Protein AF-A0A534Y5L4-F1 (afdb_monomer_lite)

Secondary structure (DSSP, 8-state):
----SS--EEEEESSHHHHHHTEEEETTEEEEEEE-TT----TT-EEEEEEEESSSPPPEEEEEEEEEEETTTEEEEEES--GGGSPPPS-----SS--EEEEEEEEEEETTEEEEEEEEEEETTEEEEES---PPTT-EEEEEEE-SS-TT-EEEEEEEEEEEE-SSEEEEEE---HHHHHHHHHHHHHHHHHHHT-EEEE--TTTTTTT----PPPPHHHHHHTT-

pLDDT: mean 85.66, std 12.26, range [39.91, 96.38]

Foldseek 3Di:
DQQDPDQAAEEEDADLVRVVLQWDDQPPWTKHWDFDQPDDDDAQDKHWYWYHHPDPDDIFIWIWGWHDADHRTTTMTITPDPVSSDDDDPPPPPDPWDKFATFAWKWKADPNDTDIFGFGIATLFWTKTWQDFDDDFQGKIWMWGADPVDNVDIDTLGIWTFNDGDPTMTITTDDDDPVNSVSRVVVNVSRVVSNVPHHYYYDDPCAPPPPYHPDDDDDVVSVVVSVD

Radius of gyration: 18.5 Å; chains: 1; bounding box: 44×32×58 Å

Structure (mmCIF, N/CA/C/O backbone):
data_AF-A0A534Y5L4-F1
#
_entry.id   AF-A0A534Y5L4-F1
#
loop_
_atom_site.group_PDB
_atom_site.id
_atom_site.type_symbol
_atom_site.label_atom_id
_atom_site.label_alt_id
_atom_site.label_comp_id
_atom_site.label_asym_id
_atom_site.label_entity_id
_atom_site.label_seq_id
_atom_site.pdbx_PDB_ins_code
_atom_site.Cartn_x
_atom_site.Cartn_y
_atom_site.Cartn_z
_atom_site.occupancy
_atom_site.B_iso_or_equiv
_atom_site.auth_seq_id
_atom_site.auth_comp_id
_atom_site.auth_asym_id
_atom_site.auth_atom_id
_atom_site.pdbx_PDB_model_num
ATOM 1 N N . MET A 1 1 ? 1.950 14.546 10.205 1.00 55.78 1 MET A N 1
ATOM 2 C CA . MET A 1 1 ? 2.214 13.127 9.903 1.00 55.78 1 MET A CA 1
ATOM 3 C C . MET A 1 1 ? 2.360 13.010 8.398 1.00 55.78 1 MET A C 1
ATOM 5 O O . MET A 1 1 ? 1.382 13.252 7.701 1.00 55.78 1 MET A O 1
ATOM 9 N N . ASP A 1 2 ? 3.569 12.758 7.902 1.00 62.44 2 ASP A N 1
ATOM 10 C CA . ASP A 1 2 ? 3.772 12.414 6.493 1.00 62.44 2 ASP A CA 1
ATOM 11 C C . ASP A 1 2 ? 3.631 10.887 6.360 1.00 62.44 2 ASP A C 1
ATOM 13 O O . ASP A 1 2 ? 4.432 10.166 6.961 1.00 62.44 2 ASP A O 1
ATOM 17 N N . PRO A 1 3 ? 2.606 10.358 5.665 1.00 59.88 3 PRO A N 1
ATOM 18 C CA . PRO A 1 3 ? 2.437 8.916 5.527 1.00 59.88 3 PRO A CA 1
ATOM 19 C C . PRO A 1 3 ? 3.437 8.281 4.557 1.00 59.88 3 PRO A C 1
ATOM 21 O O . PRO A 1 3 ? 3.457 7.055 4.430 1.00 59.88 3 PRO A O 1
ATOM 24 N N . PHE A 1 4 ? 4.225 9.095 3.850 1.00 65.19 4 PHE A N 1
ATOM 25 C CA . PHE A 1 4 ? 4.870 8.699 2.613 1.00 65.19 4 PHE A CA 1
ATOM 26 C C . PHE A 1 4 ? 6.292 9.257 2.518 1.00 65.19 4 PHE A C 1
ATOM 28 O O . PHE A 1 4 ? 6.503 10.424 2.226 1.00 65.19 4 PHE A O 1
ATOM 35 N N . LYS A 1 5 ? 7.306 8.395 2.669 1.00 67.75 5 LYS A N 1
ATOM 36 C CA . LYS A 1 5 ? 8.700 8.786 2.367 1.00 67.75 5 LYS A CA 1
ATOM 37 C C . LYS A 1 5 ? 8.943 9.026 0.870 1.00 67.75 5 LYS A C 1
ATOM 39 O O . LYS A 1 5 ? 9.857 9.761 0.518 1.00 67.75 5 LYS A O 1
ATOM 44 N N . ASN A 1 6 ? 8.142 8.402 0.008 1.00 73.12 6 ASN A N 1
ATOM 45 C CA . ASN A 1 6 ? 8.100 8.642 -1.434 1.00 73.12 6 ASN A CA 1
ATOM 46 C C . ASN A 1 6 ? 6.650 8.852 -1.856 1.00 73.12 6 ASN A C 1
ATOM 48 O O . ASN A 1 6 ? 5.756 8.258 -1.254 1.00 73.12 6 ASN A O 1
ATOM 52 N N . ALA A 1 7 ? 6.425 9.600 -2.938 1.00 84.44 7 ALA A N 1
ATOM 53 C CA . ALA A 1 7 ? 5.103 9.674 -3.549 1.00 84.44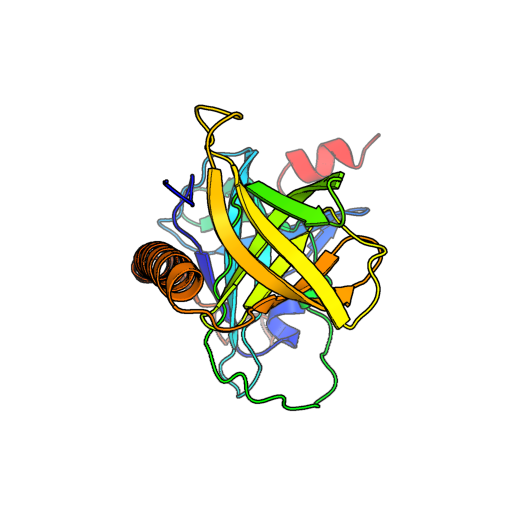 7 ALA A CA 1
ATOM 54 C C . ALA A 1 7 ? 4.572 8.256 -3.865 1.00 84.44 7 ALA A C 1
ATOM 56 O O . ALA A 1 7 ? 5.329 7.430 -4.390 1.00 84.44 7 ALA A O 1
ATOM 57 N N . PRO A 1 8 ? 3.291 7.959 -3.574 1.00 94.06 8 PRO A N 1
ATOM 58 C CA . PRO A 1 8 ? 2.694 6.686 -3.947 1.00 94.06 8 PRO A CA 1
ATOM 59 C C . PRO A 1 8 ? 2.755 6.465 -5.456 1.00 94.06 8 PRO A C 1
ATOM 61 O O . PRO A 1 8 ? 2.737 7.416 -6.241 1.00 94.06 8 PRO A O 1
ATOM 64 N N . LEU A 1 9 ? 2.781 5.202 -5.870 1.00 96.31 9 LEU A N 1
ATOM 65 C CA . LEU A 1 9 ? 2.865 4.843 -7.279 1.00 96.31 9 LEU A CA 1
ATOM 66 C C . LEU A 1 9 ? 1.546 4.239 -7.756 1.00 96.31 9 LEU A C 1
ATOM 68 O O . LEU A 1 9 ? 0.991 3.333 -7.133 1.00 96.31 9 LEU A O 1
ATOM 72 N N . ARG A 1 10 ? 1.052 4.694 -8.904 1.00 96.12 10 ARG A N 1
ATOM 73 C CA . ARG A 1 10 ? -0.086 4.079 -9.589 1.00 96.12 10 ARG A CA 1
ATOM 74 C C . ARG A 1 10 ?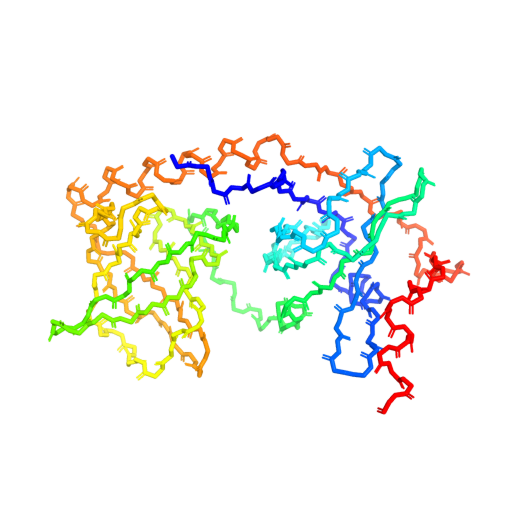 0.405 3.432 -10.869 1.00 96.12 10 ARG A C 1
ATOM 76 O O . ARG A 1 10 ? 1.119 4.060 -11.645 1.00 96.12 10 ARG A O 1
ATOM 83 N N . TYR A 1 11 ? 0.023 2.183 -11.104 1.00 95.19 11 TYR A N 1
ATOM 84 C CA . TYR A 1 11 ? 0.355 1.503 -12.351 1.00 95.19 11 TYR A CA 1
ATOM 85 C C . TYR A 1 11 ? -0.894 0.905 -12.983 1.00 95.19 11 TYR A C 1
ATOM 87 O O . TYR A 1 11 ? -1.689 0.239 -12.318 1.00 95.19 11 TYR A O 1
ATOM 95 N N . ARG A 1 12 ? -1.100 1.178 -14.268 1.00 94.38 12 ARG A N 1
ATOM 96 C CA . ARG A 1 12 ? -2.264 0.692 -15.007 1.00 94.38 12 ARG A CA 1
ATOM 97 C C . ARG A 1 12 ? -1.879 -0.453 -15.929 1.00 94.38 12 ARG A C 1
ATOM 99 O O . ARG A 1 12 ? -1.080 -0.247 -16.837 1.00 94.38 12 ARG A O 1
ATOM 106 N N . PHE A 1 13 ? -2.505 -1.602 -15.724 1.00 92.38 13 PHE A N 1
ATOM 107 C CA . PHE A 1 13 ? -2.485 -2.748 -16.626 1.00 92.38 13 PHE A CA 1
ATOM 108 C C . PHE A 1 13 ? -3.803 -2.840 -17.400 1.00 92.38 13 PHE A C 1
ATOM 110 O O . PHE A 1 13 ? -4.779 -2.145 -17.094 1.00 92.38 13 PHE A O 1
ATOM 117 N N . ASP A 1 14 ? -3.835 -3.700 -18.408 1.00 90.00 14 ASP A N 1
ATOM 118 C CA . ASP A 1 14 ? -5.062 -4.059 -19.111 1.00 90.00 14 ASP A CA 1
ATOM 119 C C . ASP A 1 14 ? -5.941 -4.952 -18.230 1.00 90.00 14 ASP A C 1
ATOM 121 O O . ASP A 1 14 ? -7.094 -4.600 -17.962 1.00 90.00 14 ASP A O 1
ATOM 125 N N . ASP A 1 15 ? -5.355 -6.019 -17.686 1.00 88.31 15 ASP A N 1
ATOM 126 C CA . ASP A 1 15 ? -6.000 -6.988 -16.800 1.00 88.31 15 ASP A CA 1
ATOM 127 C C . ASP A 1 15 ? -5.013 -7.587 -15.775 1.00 88.31 15 ASP A C 1
ATOM 129 O O . ASP A 1 15 ? -3.800 -7.333 -15.795 1.00 88.31 15 ASP A O 1
ATOM 133 N N . LEU A 1 16 ? -5.546 -8.378 -14.841 1.00 88.75 16 LEU A N 1
ATOM 134 C CA . LEU A 1 16 ? -4.767 -9.059 -13.811 1.00 88.75 16 LEU A CA 1
ATOM 135 C C . LEU A 1 16 ? -3.740 -10.052 -14.379 1.00 88.75 16 LEU A C 1
ATOM 137 O O . LEU A 1 16 ? -2.689 -10.253 -13.766 1.00 88.75 16 LEU A O 1
ATOM 141 N N . SER A 1 17 ? -4.016 -10.676 -15.523 1.00 87.00 17 SER A N 1
ATOM 142 C CA . SER A 1 17 ? -3.102 -11.637 -16.149 1.00 87.00 17 SER A CA 1
ATOM 143 C C . SER A 1 17 ? -1.840 -10.938 -16.651 1.00 87.00 17 SER A C 1
ATOM 145 O O . SER A 1 17 ? -0.735 -11.404 -16.369 1.00 87.00 17 SER A O 1
ATOM 147 N N . GLN A 1 18 ? -1.987 -9.775 -17.293 1.00 87.88 18 GLN A N 1
ATOM 148 C CA . GLN A 1 18 ? -0.868 -8.930 -17.711 1.00 87.88 18 GLN A CA 1
ATOM 149 C C . GLN A 1 18 ? -0.042 -8.470 -16.503 1.00 87.88 18 GLN A C 1
ATOM 151 O O . GLN A 1 18 ? 1.184 -8.553 -16.518 1.00 87.88 18 GLN A O 1
ATOM 156 N N . ALA A 1 19 ? -0.697 -8.057 -15.415 1.00 90.56 19 ALA A N 1
ATOM 157 C CA . ALA A 1 19 ? 0.001 -7.682 -14.187 1.00 90.56 19 ALA A CA 1
ATOM 158 C C . ALA A 1 19 ? 0.829 -8.835 -13.596 1.00 90.56 19 ALA A C 1
ATOM 160 O O . ALA A 1 19 ? 1.978 -8.638 -13.201 1.00 90.56 19 ALA A O 1
ATOM 161 N N . ARG A 1 20 ? 0.272 -10.053 -13.567 1.00 89.69 20 ARG A N 1
ATOM 162 C CA . ARG A 1 20 ? 0.966 -11.252 -13.068 1.00 89.69 20 ARG A CA 1
ATOM 163 C C . ARG A 1 20 ? 2.163 -11.635 -13.933 1.00 89.69 20 ARG A C 1
ATOM 165 O O . ARG A 1 20 ? 3.182 -12.027 -13.379 1.00 89.69 20 ARG A O 1
ATOM 172 N N . ALA A 1 21 ? 2.062 -11.489 -15.253 1.00 87.75 21 ALA A N 1
ATOM 173 C CA . ALA A 1 21 ? 3.165 -11.766 -16.175 1.00 87.75 21 ALA A CA 1
ATOM 174 C C . ALA A 1 21 ? 4.379 -10.840 -15.961 1.00 87.75 21 ALA A C 1
ATOM 176 O O . ALA A 1 21 ? 5.491 -11.184 -16.350 1.00 87.75 21 ALA A O 1
ATOM 177 N N . HIS A 1 22 ? 4.177 -9.686 -15.318 1.00 88.88 22 HIS A N 1
ATOM 178 C CA . HIS A 1 22 ? 5.227 -8.714 -15.009 1.00 88.88 22 HIS A CA 1
ATOM 179 C C . HIS A 1 22 ? 5.816 -8.825 -13.604 1.00 88.88 22 HIS A C 1
ATOM 181 O O . HIS A 1 22 ? 6.682 -8.022 -13.243 1.00 88.88 22 HIS A O 1
ATOM 187 N N . VAL A 1 23 ? 5.379 -9.811 -12.821 1.00 91.12 23 VAL A N 1
ATOM 188 C CA . VAL A 1 23 ? 6.020 -10.144 -11.553 1.00 91.12 23 VAL A CA 1
ATOM 189 C C . VAL A 1 23 ? 6.986 -11.294 -11.774 1.00 91.12 23 VAL A C 1
ATOM 191 O O . VAL A 1 23 ? 6.579 -12.403 -12.109 1.00 91.12 23 VAL A O 1
ATOM 194 N N . VAL A 1 24 ? 8.270 -11.024 -11.563 1.00 89.25 24 VAL A N 1
ATOM 195 C CA . VAL A 1 24 ? 9.325 -12.030 -11.659 1.00 89.25 24 VAL A CA 1
ATOM 196 C C . VAL A 1 24 ? 9.567 -12.615 -10.277 1.00 89.25 24 VAL A C 1
ATOM 198 O O . VAL A 1 24 ? 9.877 -11.888 -9.334 1.00 89.25 24 VAL A O 1
ATOM 201 N N . SER A 1 25 ? 9.435 -13.932 -10.156 1.00 88.00 25 SER A N 1
ATOM 202 C CA . SER A 1 25 ? 9.828 -14.651 -8.947 1.00 88.00 25 SER A CA 1
ATOM 203 C C . SER A 1 25 ? 11.308 -15.003 -9.013 1.00 88.00 25 SER A C 1
ATOM 205 O O . SER A 1 25 ? 11.742 -15.688 -9.937 1.00 88.00 25 SER A O 1
ATOM 207 N N . VAL A 1 26 ? 12.073 -14.539 -8.029 1.00 86.25 26 VAL A N 1
ATOM 208 C CA . VAL A 1 26 ? 13.476 -14.913 -7.827 1.00 86.25 26 VAL A CA 1
ATOM 209 C C . VAL A 1 26 ? 13.558 -15.478 -6.417 1.00 86.25 26 VAL A C 1
ATOM 211 O O . VAL A 1 26 ? 13.385 -14.734 -5.456 1.00 86.25 26 VAL A O 1
ATOM 214 N N . GLU A 1 27 ? 13.752 -16.793 -6.313 1.00 84.62 27 GLU A N 1
ATOM 215 C CA . GLU A 1 27 ? 13.681 -17.537 -5.047 1.00 84.62 27 GLU A CA 1
ATOM 216 C C . GLU A 1 27 ? 12.316 -17.378 -4.352 1.00 84.62 27 GLU A C 1
ATOM 218 O O . GLU A 1 27 ? 11.295 -17.793 -4.902 1.00 84.62 27 GLU A O 1
ATOM 223 N N . ASP A 1 28 ? 12.284 -16.780 -3.161 1.00 85.62 28 ASP A N 1
ATOM 224 C CA . ASP A 1 28 ? 11.089 -16.463 -2.378 1.00 85.62 28 ASP A CA 1
ATOM 225 C C . ASP A 1 28 ? 10.611 -15.011 -2.563 1.00 85.62 28 ASP A C 1
ATOM 227 O O . ASP A 1 28 ? 9.622 -14.593 -1.955 1.00 85.62 28 ASP A O 1
ATOM 231 N N . ARG A 1 29 ? 11.267 -14.245 -3.443 1.00 88.88 29 ARG A N 1
ATOM 232 C CA . ARG A 1 29 ? 11.001 -12.821 -3.668 1.00 88.88 29 ARG A CA 1
ATOM 233 C C . ARG A 1 29 ? 10.159 -12.609 -4.915 1.00 88.88 29 ARG A C 1
ATOM 235 O O . ARG A 1 29 ? 10.349 -13.255 -5.946 1.00 88.88 29 ARG A O 1
ATOM 242 N N . ALA A 1 30 ? 9.254 -11.640 -4.841 1.00 92.50 30 ALA A N 1
ATOM 243 C CA . ALA A 1 30 ? 8.453 -11.186 -5.970 1.00 92.50 30 ALA A CA 1
ATOM 244 C C . ALA A 1 30 ? 8.935 -9.801 -6.409 1.00 92.50 30 ALA A C 1
ATOM 246 O O . ALA A 1 30 ? 8.867 -8.842 -5.644 1.00 92.50 30 ALA A O 1
ATOM 247 N N . LEU A 1 31 ? 9.427 -9.688 -7.639 1.00 93.62 31 LEU A N 1
ATOM 248 C CA . LEU A 1 31 ? 9.992 -8.457 -8.183 1.00 93.62 31 LEU A CA 1
ATOM 249 C C . LEU A 1 31 ? 9.083 -7.878 -9.260 1.00 93.62 31 LEU A C 1
ATOM 251 O O . LEU A 1 31 ? 8.558 -8.601 -10.100 1.00 93.62 31 LEU A O 1
ATOM 255 N N . PHE A 1 32 ? 8.943 -6.560 -9.269 1.00 93.88 32 PHE A N 1
ATOM 256 C CA . PHE A 1 32 ? 8.202 -5.820 -10.279 1.00 93.88 32 PHE A CA 1
ATOM 257 C C . PHE A 1 32 ? 9.047 -4.656 -10.797 1.00 93.88 32 PHE A C 1
ATOM 259 O O . PHE A 1 32 ? 9.643 -3.912 -10.017 1.00 93.88 32 PHE A O 1
ATOM 266 N N . PHE A 1 33 ? 9.080 -4.474 -12.116 1.00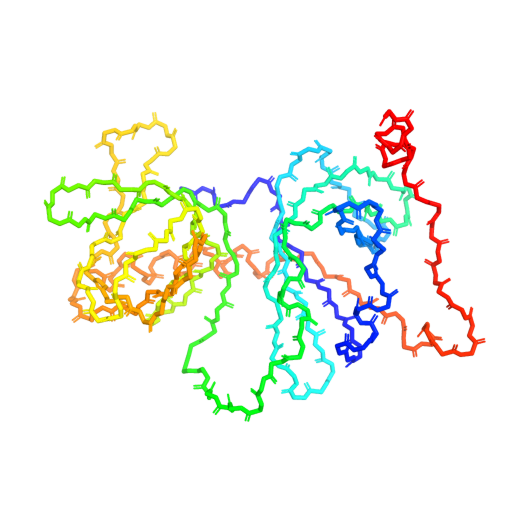 93.12 33 PHE A N 1
ATOM 267 C CA . PHE A 1 33 ? 9.718 -3.312 -12.724 1.00 93.12 33 PHE A CA 1
ATOM 268 C C . PHE A 1 33 ? 8.682 -2.223 -13.009 1.00 93.12 33 PHE A C 1
ATOM 270 O O . PHE A 1 33 ? 7.886 -2.328 -13.947 1.00 93.12 33 PHE A O 1
ATOM 277 N N . PHE A 1 34 ? 8.719 -1.136 -12.237 1.00 93.69 34 PHE A N 1
ATOM 278 C CA . PHE A 1 34 ? 7.898 0.037 -12.510 1.00 93.69 34 PHE A CA 1
ATOM 279 C C . PHE A 1 34 ? 8.525 0.836 -13.649 1.00 93.69 34 PHE A C 1
ATOM 281 O O . PHE A 1 34 ? 9.480 1.590 -13.455 1.00 93.69 34 PHE A O 1
ATOM 288 N N . ARG A 1 35 ? 7.977 0.681 -14.855 1.00 91.12 35 ARG A N 1
ATOM 289 C CA . ARG A 1 35 ? 8.449 1.393 -16.046 1.00 91.12 35 ARG A CA 1
ATOM 290 C C . ARG A 1 35 ? 7.925 2.823 -16.076 1.00 91.12 35 ARG A C 1
ATOM 292 O O . ARG A 1 35 ? 6.742 3.035 -16.335 1.00 91.12 35 ARG A O 1
ATOM 299 N N . HIS A 1 36 ? 8.822 3.789 -15.910 1.00 91.19 36 HIS A N 1
ATOM 300 C CA . HIS A 1 36 ? 8.559 5.195 -16.189 1.00 91.19 36 HIS A CA 1
ATOM 301 C C . HIS A 1 36 ? 9.871 5.983 -16.315 1.00 91.19 36 HIS A C 1
ATOM 303 O O . HIS A 1 36 ? 10.766 5.856 -15.485 1.00 91.19 36 HIS A O 1
ATOM 309 N N . LYS A 1 37 ? 9.987 6.819 -17.353 1.00 88.88 37 LYS A N 1
ATOM 310 C CA . LYS A 1 37 ? 11.247 7.498 -17.711 1.00 88.88 37 LYS A CA 1
ATOM 311 C C . LYS A 1 37 ? 11.736 8.521 -16.679 1.00 88.88 37 LYS A C 1
ATOM 313 O O . LYS A 1 37 ? 12.940 8.680 -16.522 1.00 88.88 37 LYS A O 1
ATOM 318 N N . ASP A 1 38 ? 10.806 9.177 -15.992 1.00 90.31 38 ASP A N 1
ATOM 319 C CA . ASP A 1 38 ? 11.100 10.230 -15.011 1.00 90.31 38 ASP A CA 1
ATOM 320 C C . ASP A 1 38 ? 11.051 9.713 -13.561 1.00 90.31 38 ASP A C 1
ATOM 322 O O . ASP A 1 38 ? 11.068 10.509 -12.628 1.00 90.31 38 ASP A O 1
ATOM 326 N N . LEU A 1 39 ? 10.930 8.392 -13.358 1.00 91.69 39 LEU A N 1
ATOM 327 C CA . LEU A 1 39 ? 10.909 7.817 -12.015 1.00 91.69 39 LEU A CA 1
ATOM 328 C C . LEU A 1 39 ? 12.330 7.676 -11.474 1.00 91.69 39 LEU A C 1
ATOM 330 O O . LEU A 1 39 ? 13.177 7.036 -12.098 1.00 91.69 39 LEU A O 1
ATOM 334 N N . GLU A 1 40 ? 12.541 8.192 -10.270 1.00 90.62 40 GLU A N 1
ATOM 335 C CA . GLU A 1 40 ? 13.749 7.977 -9.487 1.00 90.62 40 GLU A CA 1
ATOM 336 C C . GLU A 1 40 ? 13.355 7.721 -8.030 1.00 90.62 40 GLU A C 1
ATOM 338 O O . GLU A 1 40 ? 12.735 8.562 -7.382 1.00 90.62 40 GLU A O 1
ATOM 343 N N . LEU A 1 41 ? 13.663 6.523 -7.535 1.00 91.31 41 LEU A N 1
ATOM 344 C CA . LEU A 1 41 ? 13.342 6.080 -6.180 1.00 91.31 41 LEU A CA 1
ATOM 345 C C . LEU A 1 41 ? 14.611 5.938 -5.348 1.00 91.31 41 LEU A C 1
ATOM 347 O O . LEU A 1 41 ? 15.640 5.493 -5.848 1.00 91.31 41 LEU A O 1
ATOM 351 N N . VAL A 1 42 ? 14.543 6.234 -4.054 1.00 90.94 42 VAL A N 1
ATOM 352 C CA . VAL A 1 42 ? 15.672 5.982 -3.148 1.00 90.94 42 VAL A CA 1
ATOM 353 C C . VAL A 1 42 ? 15.749 4.477 -2.843 1.00 90.94 42 VAL A C 1
ATOM 355 O O . VAL A 1 42 ? 14.791 3.950 -2.275 1.00 90.94 42 VAL A O 1
ATOM 358 N N . PRO A 1 43 ? 16.836 3.752 -3.169 1.00 90.69 43 PRO A N 1
ATOM 359 C CA . PRO A 1 43 ? 16.959 2.334 -2.822 1.00 90.69 43 PRO A CA 1
ATOM 360 C C . PRO A 1 43 ? 16.761 2.068 -1.322 1.00 90.69 43 PRO A C 1
ATOM 362 O O . PRO A 1 43 ? 17.190 2.851 -0.477 1.00 90.69 43 PRO A O 1
ATOM 365 N N . GLY A 1 44 ? 16.093 0.965 -0.986 1.00 90.69 44 GLY A N 1
ATOM 366 C CA . GLY A 1 44 ? 15.733 0.580 0.382 1.00 90.69 44 GLY A CA 1
ATOM 367 C C . GLY A 1 44 ? 14.515 1.311 0.958 1.00 90.69 44 GLY A C 1
ATOM 368 O O . GLY A 1 44 ? 14.069 0.982 2.056 1.00 90.69 44 GLY A O 1
ATOM 369 N N . SER A 1 45 ? 13.950 2.288 0.245 1.00 91.19 45 SER A N 1
ATOM 370 C CA . SER A 1 45 ? 12.765 3.006 0.713 1.00 91.19 45 SER A CA 1
ATOM 371 C C . SER A 1 45 ? 11.477 2.206 0.491 1.00 91.19 45 SER A C 1
ATOM 373 O O . SER A 1 45 ? 11.318 1.520 -0.520 1.00 91.19 45 SER A O 1
ATOM 375 N N . ALA A 1 46 ? 10.555 2.301 1.452 1.00 91.56 46 ALA A N 1
ATOM 376 C CA . ALA A 1 46 ? 9.237 1.685 1.362 1.00 91.56 46 ALA A CA 1
ATOM 377 C C . ALA A 1 46 ? 8.328 2.446 0.385 1.00 91.56 46 ALA A C 1
ATOM 379 O O . ALA A 1 46 ? 8.424 3.670 0.241 1.00 91.56 46 ALA A O 1
ATOM 380 N N . LEU A 1 47 ? 7.439 1.704 -0.271 1.00 93.88 47 LEU A N 1
ATOM 381 C CA . LEU A 1 47 ? 6.562 2.183 -1.333 1.00 93.88 47 LEU A CA 1
ATOM 382 C C . LEU A 1 47 ? 5.163 1.593 -1.188 1.00 93.88 47 LEU A C 1
ATOM 384 O O . LEU A 1 47 ? 4.993 0.427 -0.827 1.00 93.88 47 LEU A O 1
ATOM 388 N N . GLN A 1 48 ? 4.170 2.389 -1.567 1.00 95.56 48 GLN A N 1
ATOM 389 C CA . GLN A 1 48 ? 2.773 1.992 -1.658 1.00 95.56 48 GLN A CA 1
ATOM 390 C C . GLN A 1 48 ? 2.354 2.101 -3.116 1.00 95.56 48 GLN A C 1
ATOM 392 O O . GLN A 1 48 ? 2.653 3.084 -3.799 1.00 95.56 48 GLN A O 1
ATOM 397 N N . MET A 1 49 ? 1.674 1.067 -3.594 1.00 96.25 49 MET A N 1
ATOM 398 C CA . MET A 1 49 ? 1.298 0.925 -4.990 1.00 96.25 49 MET A CA 1
ATOM 399 C C . MET A 1 49 ? -0.195 0.651 -5.131 1.00 96.25 49 MET A C 1
ATOM 401 O O . MET A 1 49 ? -0.777 -0.128 -4.376 1.00 96.25 49 MET A O 1
ATOM 405 N N . GLU A 1 50 ? -0.806 1.272 -6.135 1.00 95.62 50 GLU A N 1
ATOM 406 C CA . GLU A 1 50 ? -2.166 0.987 -6.584 1.00 95.62 50 GLU A CA 1
ATOM 407 C C . GLU A 1 50 ? -2.088 0.489 -8.025 1.00 95.62 50 GLU A C 1
ATOM 409 O O . GLU A 1 50 ? -1.704 1.225 -8.937 1.00 95.62 50 GLU A O 1
ATOM 414 N N . TRP A 1 51 ? -2.424 -0.780 -8.232 1.00 94.94 51 TRP A N 1
ATOM 415 C CA . TRP A 1 51 ? -2.529 -1.362 -9.562 1.00 94.94 51 TRP A CA 1
ATOM 416 C C . TRP A 1 51 ? -3.978 -1.321 -10.013 1.00 94.94 51 TRP A C 1
ATOM 418 O O . TRP A 1 51 ? -4.877 -1.797 -9.316 1.00 94.94 51 TRP A O 1
ATOM 428 N N . THR A 1 52 ? -4.193 -0.721 -11.175 1.00 92.62 52 THR A N 1
ATOM 429 C CA . THR A 1 52 ? -5.511 -0.533 -11.782 1.00 92.62 52 THR A CA 1
ATOM 430 C C . THR A 1 52 ? -5.584 -1.285 -13.101 1.00 92.62 52 THR A C 1
ATOM 432 O O . THR A 1 52 ? -4.561 -1.524 -13.741 1.00 92.62 52 THR A O 1
ATOM 435 N N . PHE A 1 53 ? -6.798 -1.644 -13.502 1.00 90.62 53 PHE A N 1
ATOM 436 C CA . PHE A 1 53 ? -7.063 -2.472 -14.675 1.00 90.62 53 PHE A CA 1
ATOM 437 C C . PHE A 1 53 ? -8.065 -1.755 -15.580 1.00 90.62 53 PHE A C 1
ATOM 439 O O . PHE A 1 53 ? -8.847 -0.931 -15.101 1.00 90.62 53 PHE A O 1
ATOM 446 N N . GLN A 1 54 ? -8.035 -2.012 -16.890 1.00 85.56 54 GLN A N 1
ATOM 447 C CA . GLN A 1 54 ? -8.985 -1.384 -17.814 1.00 85.56 54 GLN A CA 1
ATOM 448 C C . GLN A 1 54 ? -10.416 -1.916 -17.639 1.00 85.56 54 GLN A C 1
ATOM 450 O O . GLN A 1 54 ? -11.369 -1.176 -17.881 1.00 85.56 54 GLN A O 1
ATOM 455 N N . GLY A 1 55 ? -10.563 -3.178 -17.225 1.00 75.12 55 GLY A N 1
ATOM 456 C CA . GLY A 1 55 ? -11.856 -3.806 -16.959 1.00 75.12 55 GLY A CA 1
ATOM 457 C C . GLY A 1 55 ? -12.476 -3.416 -15.613 1.00 75.12 55 GLY A C 1
ATOM 458 O O . GLY A 1 55 ? -11.967 -2.584 -14.868 1.00 75.12 55 GLY A O 1
ATOM 459 N N . SER A 1 56 ? -13.575 -4.080 -15.247 1.00 71.62 56 SER A N 1
ATOM 460 C CA . SER A 1 56 ? -14.241 -3.905 -13.944 1.00 71.62 56 SER A CA 1
ATOM 461 C C . SER A 1 56 ? -13.518 -4.612 -12.786 1.00 71.62 56 SER A C 1
ATOM 463 O O . SER A 1 56 ? -14.138 -4.949 -11.774 1.00 71.62 56 SER A O 1
ATOM 465 N N . GLU A 1 57 ? -12.236 -4.929 -12.952 1.00 82.62 57 GLU A N 1
ATOM 466 C CA . GLU A 1 57 ? -11.452 -5.604 -11.928 1.00 82.62 57 GLU A CA 1
ATOM 467 C C . GLU A 1 57 ? -11.132 -4.624 -10.790 1.00 82.62 57 GLU A C 1
ATOM 469 O O . GLU A 1 57 ? -10.737 -3.483 -11.041 1.00 82.62 57 GLU A O 1
ATOM 474 N N . PRO A 1 58 ? -11.277 -5.034 -9.517 1.00 84.25 58 PRO A N 1
ATOM 475 C CA . PRO A 1 58 ? -10.929 -4.168 -8.399 1.00 84.25 58 PRO A CA 1
ATOM 476 C C . PRO A 1 58 ? -9.447 -3.777 -8.426 1.00 84.25 58 PRO A C 1
ATOM 478 O O . PRO A 1 58 ? -8.589 -4.629 -8.654 1.00 84.25 58 PRO A O 1
ATOM 481 N N . ALA A 1 59 ? -9.122 -2.530 -8.088 1.00 89.44 59 ALA A N 1
ATOM 482 C CA . ALA A 1 59 ? -7.728 -2.135 -7.904 1.00 89.44 59 ALA A CA 1
ATOM 483 C C . ALA A 1 59 ? -7.033 -3.011 -6.841 1.00 89.44 59 ALA A C 1
ATOM 485 O O . ALA A 1 59 ? -7.647 -3.398 -5.836 1.00 89.44 59 ALA A O 1
ATOM 486 N N . ARG A 1 60 ? -5.750 -3.323 -7.055 1.00 91.81 60 ARG A N 1
ATOM 487 C CA . ARG A 1 60 ? -4.904 -4.006 -6.067 1.00 91.81 60 ARG A CA 1
ATOM 488 C C . ARG A 1 60 ? -4.035 -2.990 -5.348 1.00 91.81 60 ARG A C 1
ATOM 490 O O . ARG A 1 60 ? -3.427 -2.134 -5.975 1.00 91.81 60 ARG A O 1
ATOM 497 N N . LEU A 1 61 ? -3.998 -3.101 -4.027 1.00 93.88 61 LEU A N 1
ATOM 498 C CA . LEU A 1 61 ? -3.137 -2.300 -3.171 1.00 93.88 61 LEU A CA 1
ATOM 499 C C . LEU A 1 61 ? -1.959 -3.168 -2.747 1.00 93.88 61 LEU A C 1
ATOM 501 O O . LEU A 1 61 ? -2.173 -4.233 -2.160 1.00 93.88 61 LEU A O 1
ATOM 505 N N . LEU A 1 62 ? -0.752 -2.723 -3.075 1.00 94.94 62 LEU A N 1
ATOM 506 C CA . LEU A 1 62 ? 0.487 -3.444 -2.815 1.00 94.94 62 LEU A CA 1
ATOM 507 C C . LEU A 1 62 ? 1.485 -2.565 -2.072 1.00 94.94 62 LEU A C 1
ATOM 509 O O . LEU A 1 62 ? 1.437 -1.335 -2.136 1.00 94.94 62 LEU A O 1
ATOM 513 N N . HIS A 1 63 ? 2.431 -3.239 -1.435 1.00 95.00 63 HIS A N 1
ATOM 514 C CA . HIS A 1 63 ? 3.536 -2.638 -0.709 1.00 95.00 63 HIS A CA 1
ATOM 515 C C . HIS A 1 63 ? 4.836 -3.212 -1.233 1.00 95.00 63 HIS A C 1
ATOM 517 O O . HIS A 1 63 ? 4.903 -4.385 -1.612 1.00 95.00 63 HIS A O 1
ATOM 523 N N . GLY A 1 64 ? 5.866 -2.381 -1.273 1.00 94.88 64 GLY A N 1
ATOM 524 C CA . GLY A 1 64 ? 7.158 -2.804 -1.772 1.00 94.88 64 GLY A CA 1
ATOM 525 C C . GLY A 1 64 ? 8.311 -1.979 -1.242 1.00 94.88 64 GLY A C 1
ATOM 526 O O . GLY A 1 64 ? 8.129 -1.027 -0.483 1.00 94.88 64 GLY A O 1
ATOM 527 N N . VAL A 1 65 ? 9.507 -2.368 -1.661 1.00 94.62 65 VAL A N 1
ATOM 528 C CA . VAL A 1 65 ? 10.760 -1.686 -1.351 1.00 94.62 65 VAL A CA 1
ATOM 529 C C . VAL A 1 65 ? 11.495 -1.406 -2.655 1.00 94.62 65 VAL A C 1
ATOM 531 O O . VAL A 1 65 ? 11.648 -2.297 -3.492 1.00 94.62 65 VAL A O 1
ATOM 534 N N . ALA A 1 66 ? 11.943 -0.165 -2.845 1.00 93.81 66 ALA A N 1
ATOM 535 C CA . ALA A 1 66 ? 12.769 0.198 -3.992 1.00 93.81 66 ALA A CA 1
ATOM 536 C C . ALA A 1 66 ? 14.101 -0.566 -3.944 1.00 93.81 66 ALA A C 1
ATOM 538 O O . ALA A 1 66 ? 14.806 -0.511 -2.939 1.00 93.81 66 ALA A O 1
ATOM 539 N N . LEU A 1 67 ? 14.479 -1.242 -5.027 1.00 93.00 67 LEU A N 1
ATOM 540 C CA . LEU A 1 67 ? 15.757 -1.951 -5.117 1.00 93.00 67 LEU A CA 1
ATOM 541 C C . LEU A 1 67 ? 16.806 -1.135 -5.861 1.00 93.00 67 LEU A C 1
ATOM 543 O O . LEU A 1 67 ? 17.897 -0.899 -5.348 1.00 93.00 67 LEU A O 1
ATOM 547 N N . SER A 1 68 ? 16.490 -0.718 -7.082 1.00 91.31 68 SER A N 1
ATOM 548 C CA . SER A 1 68 ? 17.420 0.016 -7.934 1.00 91.31 68 SER A CA 1
ATOM 549 C C . SER A 1 68 ? 16.686 0.801 -9.010 1.00 91.31 68 SER A C 1
ATOM 551 O O . SER A 1 68 ? 15.592 0.431 -9.438 1.00 91.31 68 SER A O 1
ATOM 553 N N . ASN A 1 69 ? 17.313 1.879 -9.473 1.00 91.19 69 ASN A N 1
ATOM 554 C CA . ASN A 1 69 ? 16.844 2.634 -10.627 1.00 91.19 69 ASN A CA 1
ATOM 555 C C . ASN A 1 69 ? 17.557 2.159 -11.890 1.00 91.19 69 ASN A C 1
ATOM 557 O O . ASN A 1 69 ? 18.758 1.892 -11.883 1.00 91.19 69 ASN A O 1
ATOM 561 N N . VAL A 1 70 ? 16.824 2.139 -12.996 1.00 91.00 70 VAL A N 1
ATOM 562 C CA . VAL A 1 70 ? 17.360 1.966 -14.342 1.00 91.00 70 VAL A CA 1
ATOM 563 C C . VAL A 1 70 ? 17.149 3.280 -15.071 1.00 91.00 70 VAL A C 1
ATOM 565 O O . VAL A 1 70 ? 16.020 3.683 -15.364 1.00 91.00 70 VAL A O 1
ATOM 568 N N . ARG A 1 71 ? 18.260 3.978 -15.323 1.00 88.44 71 ARG A N 1
ATOM 569 C CA . ARG A 1 71 ? 18.279 5.356 -15.822 1.00 88.44 71 ARG A CA 1
ATOM 570 C C . ARG A 1 71 ? 17.358 5.528 -17.034 1.00 88.44 71 ARG A C 1
ATOM 572 O O . ARG A 1 71 ? 17.545 4.865 -18.047 1.00 88.44 71 ARG A O 1
ATOM 579 N N . LYS A 1 72 ? 16.412 6.472 -16.939 1.00 86.38 72 LYS A N 1
ATOM 580 C CA . LYS A 1 72 ? 15.407 6.794 -17.974 1.00 86.38 72 LYS A CA 1
ATOM 581 C C . LYS A 1 72 ? 14.447 5.652 -18.342 1.00 86.38 72 LYS A C 1
ATOM 583 O O . LYS A 1 72 ? 13.716 5.773 -19.325 1.00 86.38 72 LYS A O 1
ATOM 588 N N . CYS A 1 73 ? 14.414 4.563 -17.579 1.00 89.12 73 CYS A N 1
ATOM 589 C CA . CYS A 1 73 ? 13.541 3.420 -17.844 1.00 89.12 73 CYS A CA 1
ATOM 590 C C . CYS A 1 73 ? 12.542 3.164 -16.715 1.00 89.12 73 CYS A C 1
ATOM 592 O O . CYS A 1 73 ? 11.399 2.811 -17.007 1.00 89.12 73 CYS A O 1
ATOM 594 N N . GLY A 1 74 ? 12.956 3.315 -15.457 1.00 92.50 74 GLY A N 1
ATOM 595 C CA . GLY A 1 74 ? 12.114 3.003 -14.307 1.00 92.50 74 GLY A CA 1
ATOM 596 C C . GLY A 1 74 ? 12.903 2.492 -13.111 1.00 92.50 74 GLY A C 1
ATOM 597 O O . GLY A 1 74 ? 14.106 2.727 -13.013 1.00 92.50 74 GLY A O 1
ATOM 598 N N . ALA A 1 75 ? 12.234 1.759 -12.227 1.00 93.38 75 ALA A N 1
ATOM 599 C CA . ALA A 1 75 ? 12.842 1.202 -11.024 1.00 93.38 75 ALA A CA 1
ATOM 600 C C . ALA A 1 75 ? 12.379 -0.234 -10.755 1.00 93.38 75 ALA A C 1
ATOM 602 O O . ALA A 1 75 ? 11.222 -0.588 -10.989 1.00 93.38 75 ALA A O 1
ATOM 603 N N . TRP A 1 76 ? 13.292 -1.046 -10.229 1.00 94.44 76 TRP A N 1
ATOM 604 C CA . TRP A 1 76 ? 12.981 -2.355 -9.670 1.00 94.44 76 TRP A CA 1
ATOM 605 C C . TRP A 1 76 ? 12.439 -2.210 -8.255 1.00 94.44 76 TRP A C 1
ATOM 607 O O . TRP A 1 76 ? 13.012 -1.498 -7.427 1.00 94.44 76 TRP A O 1
ATOM 617 N N . ILE A 1 77 ? 11.348 -2.916 -7.983 1.00 94.88 77 ILE A N 1
ATOM 618 C CA . ILE A 1 77 ? 10.651 -2.930 -6.703 1.00 94.88 77 ILE A CA 1
ATOM 619 C C . ILE A 1 77 ? 10.505 -4.380 -6.260 1.00 94.88 77 ILE A C 1
ATOM 621 O O . ILE A 1 77 ? 10.054 -5.232 -7.023 1.00 94.88 77 ILE A O 1
ATOM 625 N N . GLU A 1 78 ? 10.863 -4.655 -5.015 1.00 95.25 78 GLU A N 1
ATOM 626 C CA . GLU A 1 78 ? 10.515 -5.905 -4.351 1.00 95.25 78 GLU A CA 1
ATOM 627 C C . GLU A 1 78 ? 9.140 -5.764 -3.711 1.00 95.25 78 GLU A C 1
ATOM 629 O O . GLU A 1 78 ? 8.922 -4.863 -2.904 1.00 95.25 78 GLU A O 1
ATOM 634 N N . LEU A 1 79 ? 8.205 -6.633 -4.083 1.00 95.00 79 LEU A N 1
ATOM 635 C CA . LEU A 1 79 ? 6.884 -6.706 -3.477 1.00 95.00 79 LEU A CA 1
ATOM 636 C C . LEU A 1 79 ? 6.993 -7.419 -2.130 1.00 95.00 79 LEU A C 1
ATOM 638 O O . LEU A 1 79 ? 7.524 -8.523 -2.049 1.00 95.00 79 LEU A O 1
ATOM 642 N N . GLN A 1 80 ? 6.432 -6.812 -1.086 1.00 92.25 80 GLN A N 1
ATOM 643 C CA . GLN A 1 80 ? 6.355 -7.434 0.239 1.00 92.25 80 GLN A CA 1
ATOM 644 C C . GLN A 1 80 ? 5.332 -8.575 0.272 1.00 92.25 80 GLN A C 1
ATOM 646 O O . GLN A 1 80 ? 5.479 -9.528 1.030 1.00 92.25 80 GLN A O 1
ATOM 651 N N . ASP A 1 81 ? 4.284 -8.471 -0.551 1.00 87.75 81 ASP A N 1
ATOM 652 C CA . ASP A 1 81 ? 3.253 -9.491 -0.676 1.00 87.75 81 ASP A CA 1
ATOM 653 C C . ASP A 1 81 ? 2.648 -9.499 -2.087 1.00 87.75 81 ASP A C 1
ATOM 655 O O 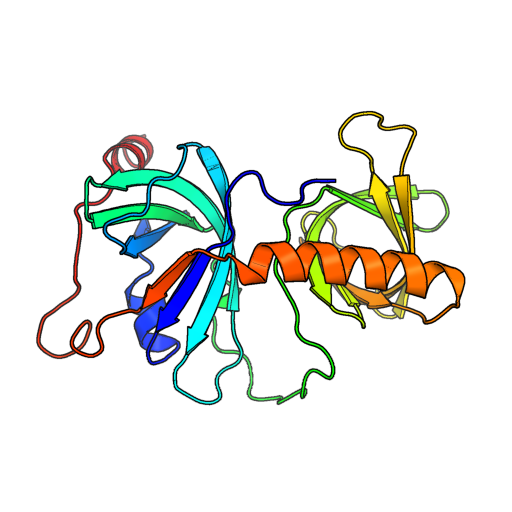. ASP A 1 81 ? 2.111 -8.497 -2.566 1.00 87.75 81 ASP A O 1
ATOM 659 N N . ALA A 1 82 ? 2.698 -10.661 -2.742 1.00 87.06 82 ALA A N 1
ATOM 660 C CA . ALA A 1 82 ? 2.095 -10.896 -4.051 1.00 87.06 82 ALA A CA 1
ATOM 661 C C . ALA A 1 82 ? 0.693 -11.536 -3.972 1.00 87.06 82 ALA A C 1
ATOM 663 O O . ALA A 1 82 ? 0.024 -11.675 -4.998 1.00 87.06 82 ALA A O 1
ATOM 664 N N . ARG A 1 83 ? 0.192 -11.905 -2.780 1.00 85.94 83 ARG A N 1
ATOM 665 C CA . ARG A 1 83 ? -1.175 -12.437 -2.596 1.00 85.94 83 ARG A CA 1
ATOM 666 C C . ARG A 1 83 ? -2.271 -11.535 -3.177 1.00 85.94 83 ARG A C 1
ATOM 668 O O . ARG A 1 83 ? -3.215 -12.107 -3.727 1.00 85.94 83 ARG A O 1
ATOM 675 N N . PRO A 1 84 ? -2.180 -10.185 -3.151 1.00 85.38 84 PRO A N 1
ATOM 676 C CA . PRO A 1 84 ? -3.164 -9.325 -3.810 1.00 85.38 84 PRO A CA 1
AT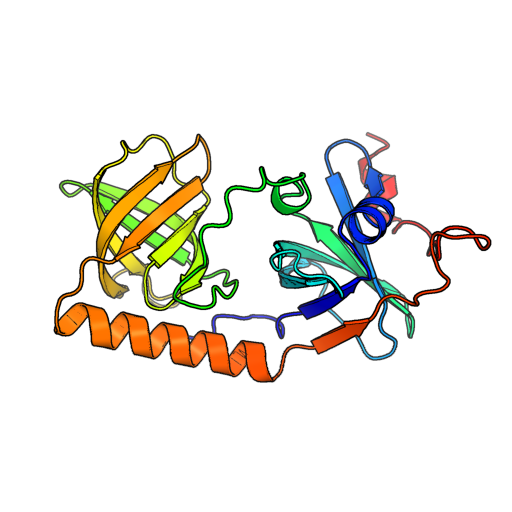OM 677 C C . PRO A 1 84 ? -3.330 -9.593 -5.313 1.00 85.38 84 PRO A C 1
ATOM 679 O O . PRO A 1 84 ? -4.367 -9.249 -5.875 1.00 85.38 84 PRO A O 1
ATOM 682 N N . LEU A 1 85 ? -2.348 -10.219 -5.966 1.00 86.12 85 LEU A N 1
ATOM 683 C CA . LEU A 1 85 ? -2.385 -10.554 -7.393 1.00 86.12 85 LEU A CA 1
ATOM 684 C C . LEU A 1 85 ? -3.086 -11.879 -7.697 1.00 86.12 85 LEU A C 1
ATOM 686 O O . LEU A 1 85 ? -3.237 -12.248 -8.860 1.00 86.12 85 LEU A O 1
ATOM 690 N N . ARG A 1 86 ? -3.526 -12.609 -6.670 1.00 82.50 86 ARG A N 1
ATOM 691 C CA . ARG A 1 86 ? -4.352 -13.801 -6.859 1.00 82.50 86 ARG A CA 1
ATOM 692 C C . ARG A 1 86 ? -5.734 -13.397 -7.367 1.00 82.50 86 ARG A C 1
ATOM 694 O O . ARG A 1 86 ? -6.238 -12.302 -7.089 1.00 82.50 86 ARG A O 1
ATOM 701 N N . GLU A 1 87 ? -6.353 -14.300 -8.117 1.00 73.44 87 GLU A N 1
ATOM 702 C CA . GLU A 1 87 ? -7.755 -14.152 -8.484 1.00 73.44 87 GLU A CA 1
ATOM 703 C C . GLU A 1 87 ? -8.600 -14.067 -7.214 1.00 73.44 87 GLU A C 1
ATOM 705 O O . GLU A 1 87 ? -8.475 -14.878 -6.295 1.00 73.44 87 GLU A O 1
ATOM 710 N N . LEU A 1 88 ? -9.445 -13.043 -7.152 1.00 66.75 88 LEU A N 1
ATOM 711 C CA . LEU A 1 88 ? -10.422 -12.905 -6.086 1.00 66.75 88 LEU A CA 1
ATOM 712 C C . LEU A 1 88 ? -11.706 -13.567 -6.572 1.00 66.75 88 LEU A C 1
ATOM 714 O O . LEU A 1 88 ? -12.166 -13.281 -7.678 1.00 66.75 88 LEU A O 1
ATOM 718 N N . SER A 1 89 ? -12.303 -14.426 -5.745 1.00 56.12 89 SER A N 1
ATOM 719 C CA . SER A 1 89 ? -13.646 -14.948 -6.004 1.00 56.12 89 SER A CA 1
ATOM 720 C C . SER A 1 89 ? -14.596 -13.781 -6.293 1.00 56.12 89 SER A C 1
ATOM 722 O O . SER A 1 89 ? -14.578 -12.799 -5.548 1.00 56.12 89 SER A O 1
ATOM 724 N N . ILE A 1 90 ? -15.430 -13.902 -7.334 1.00 51.03 90 ILE A N 1
ATOM 725 C CA . ILE A 1 90 ? -16.329 -12.871 -7.908 1.00 51.03 90 ILE A CA 1
ATOM 726 C C . ILE A 1 90 ? -17.461 -12.454 -6.940 1.00 51.03 90 ILE A C 1
ATOM 728 O O . ILE A 1 90 ? -18.512 -11.961 -7.343 1.00 51.03 90 ILE A O 1
ATOM 732 N N . ILE A 1 91 ? -17.281 -12.611 -5.629 1.00 47.78 91 ILE A N 1
ATOM 733 C CA . ILE A 1 91 ? -18.159 -12.001 -4.640 1.00 47.78 91 ILE A CA 1
ATOM 734 C C . ILE A 1 91 ? -17.880 -10.497 -4.684 1.00 47.78 91 ILE A C 1
ATOM 736 O O . ILE A 1 91 ? -17.011 -9.963 -3.993 1.00 47.78 91 ILE A O 1
ATOM 740 N N . ARG A 1 92 ? -18.608 -9.828 -5.583 1.00 51.53 92 ARG A N 1
ATOM 741 C CA . ARG A 1 92 ? -18.681 -8.379 -5.739 1.00 51.53 92 ARG A CA 1
ATOM 742 C C . ARG A 1 92 ? -19.276 -7.787 -4.468 1.00 51.53 92 ARG A C 1
ATOM 744 O O . ARG A 1 92 ? -20.448 -7.435 -4.412 1.00 51.53 92 ARG A O 1
ATOM 751 N N . HIS A 1 93 ? -18.472 -7.670 -3.424 1.00 53.97 93 HIS A N 1
ATOM 752 C CA . HIS A 1 93 ? -18.769 -6.701 -2.389 1.00 53.97 93 HIS A CA 1
ATOM 753 C C . HIS A 1 93 ? -18.438 -5.335 -2.973 1.00 53.97 93 HIS A C 1
ATOM 755 O O . HIS A 1 93 ? -17.275 -4.927 -3.011 1.00 53.97 93 HIS A O 1
ATOM 761 N N . GLU A 1 94 ? -19.467 -4.660 -3.486 1.00 64.81 94 GLU A N 1
ATOM 762 C CA . GLU A 1 94 ? -19.378 -3.250 -3.838 1.00 64.81 94 GLU A CA 1
ATOM 763 C C . GLU A 1 94 ? -18.874 -2.496 -2.610 1.00 64.81 94 GLU A C 1
ATOM 765 O O . GLU A 1 94 ? -19.529 -2.403 -1.567 1.00 64.81 94 GLU A O 1
ATOM 770 N N . ARG A 1 95 ? -17.631 -2.025 -2.699 1.00 75.00 95 ARG A N 1
ATOM 771 C CA . ARG A 1 95 ? -17.037 -1.237 -1.631 1.00 75.00 95 ARG A CA 1
ATOM 772 C C . ARG A 1 95 ? -17.743 0.110 -1.622 1.00 75.00 95 ARG A C 1
ATOM 774 O O . ARG A 1 95 ? -17.652 0.857 -2.588 1.00 75.00 95 ARG A O 1
ATOM 781 N N . LYS A 1 96 ? -18.385 0.444 -0.501 1.00 83.19 96 LYS A N 1
ATOM 782 C CA . LYS A 1 96 ? -19.010 1.762 -0.295 1.00 83.19 96 LYS A CA 1
ATOM 783 C C . LYS A 1 96 ? -17.995 2.908 -0.300 1.00 83.19 96 LYS A C 1
ATOM 785 O O . LYS A 1 96 ? -18.346 4.042 -0.600 1.00 83.19 96 LYS A O 1
ATOM 790 N N . HIS A 1 97 ? -16.743 2.613 0.053 1.00 87.12 97 HIS A N 1
ATOM 791 C CA . HIS A 1 97 ? -15.673 3.596 0.173 1.00 87.12 97 HIS A CA 1
ATOM 792 C C . HIS A 1 97 ? -14.413 3.120 -0.550 1.00 87.12 97 HIS A C 1
ATOM 794 O O . HIS A 1 97 ? -14.039 1.945 -0.471 1.00 87.12 97 HIS A O 1
ATOM 800 N N . ARG A 1 98 ? -13.731 4.054 -1.223 1.00 89.19 98 ARG A N 1
ATOM 801 C CA . ARG A 1 98 ? -12.407 3.824 -1.812 1.00 89.19 98 ARG A CA 1
ATOM 802 C C . ARG A 1 98 ? -11.410 3.466 -0.705 1.00 89.19 98 ARG A C 1
ATOM 804 O O . ARG A 1 98 ? -11.387 4.124 0.333 1.00 89.19 98 ARG A O 1
ATOM 811 N N . ARG A 1 99 ? -10.587 2.438 -0.940 1.00 92.88 99 ARG A N 1
ATOM 812 C CA . ARG A 1 99 ? -9.432 2.102 -0.090 1.00 92.88 99 ARG A CA 1
ATOM 813 C C . ARG A 1 99 ? -8.166 2.673 -0.719 1.00 92.88 99 ARG A C 1
ATOM 815 O O . ARG A 1 99 ? -8.040 2.628 -1.938 1.00 92.88 99 ARG A O 1
ATOM 822 N N . MET A 1 100 ? -7.256 3.179 0.100 1.00 94.56 100 MET A N 1
ATOM 823 C CA . MET A 1 100 ? -5.980 3.754 -0.328 1.00 94.56 100 MET A CA 1
ATOM 824 C C . MET A 1 100 ? -4.863 3.173 0.529 1.00 94.56 100 MET A C 1
ATOM 826 O O . MET A 1 100 ? -5.007 3.109 1.751 1.00 94.56 100 MET A O 1
ATOM 830 N N . ALA A 1 101 ? -3.774 2.734 -0.104 1.00 94.88 101 ALA A N 1
ATOM 831 C CA . ALA A 1 101 ? -2.655 2.154 0.627 1.00 94.88 101 ALA A CA 1
ATOM 832 C C . ALA A 1 101 ? -1.906 3.219 1.434 1.00 94.88 101 ALA A C 1
ATOM 834 O O . ALA A 1 101 ? -1.773 4.369 1.012 1.00 94.88 101 ALA A O 1
ATOM 835 N N . THR A 1 102 ? -1.430 2.813 2.602 1.00 93.75 102 THR A N 1
ATOM 836 C CA . THR A 1 102 ? -0.576 3.603 3.494 1.00 93.75 102 THR A CA 1
ATOM 837 C C . THR A 1 102 ? 0.537 2.696 3.998 1.00 93.75 102 THR A C 1
ATOM 839 O O . THR A 1 102 ? 0.544 1.506 3.697 1.00 93.75 102 THR A O 1
ATOM 842 N N . ASP A 1 103 ? 1.483 3.231 4.754 1.00 90.25 103 ASP A N 1
ATOM 843 C CA . ASP A 1 103 ? 2.465 2.403 5.452 1.00 90.25 103 ASP A CA 1
ATOM 844 C C . ASP A 1 103 ? 2.815 3.007 6.815 1.00 90.25 103 ASP A C 1
ATOM 846 O O . ASP A 1 103 ? 3.965 3.031 7.254 1.00 90.25 103 ASP A O 1
ATOM 850 N N . LEU A 1 104 ? 1.789 3.556 7.466 1.00 91.69 104 LEU A N 1
ATOM 851 C CA . LEU A 1 104 ? 1.886 4.133 8.799 1.00 91.69 104 LEU A CA 1
ATOM 852 C C . LEU A 1 104 ? 2.028 3.028 9.848 1.00 91.69 104 LEU A C 1
ATOM 854 O O . LEU A 1 104 ? 1.439 1.955 9.716 1.00 91.69 104 LEU A O 1
ATOM 858 N N . SER A 1 105 ? 2.765 3.305 10.921 1.00 92.38 105 SER A N 1
ATOM 859 C CA . SER A 1 105 ? 2.710 2.474 12.125 1.00 92.38 105 SER A CA 1
ATOM 860 C C . SER A 1 105 ? 1.302 2.509 12.715 1.00 92.38 105 SER A C 1
ATOM 862 O O . SER A 1 105 ? 0.641 3.548 12.694 1.00 92.38 105 SER A O 1
ATOM 864 N N . ALA A 1 106 ? 0.847 1.375 13.238 1.00 94.50 106 ALA A N 1
ATOM 865 C CA . ALA A 1 106 ? -0.466 1.249 13.846 1.00 94.50 106 ALA A CA 1
ATOM 866 C C . ALA A 1 106 ? -0.415 0.361 15.084 1.00 94.50 106 ALA A C 1
ATOM 868 O O . ALA A 1 106 ? 0.173 -0.719 15.056 1.00 94.50 106 ALA A O 1
ATOM 869 N N . ASP A 1 107 ? -1.110 0.797 16.126 1.00 95.25 107 ASP A N 1
ATOM 870 C CA . ASP A 1 107 ? -1.318 0.042 17.349 1.00 95.25 107 ASP A CA 1
ATOM 871 C C . ASP A 1 107 ? -2.767 -0.445 17.393 1.00 95.25 107 ASP A C 1
ATOM 873 O O . ASP A 1 107 ? -3.715 0.337 17.277 1.00 95.25 107 ASP A O 1
ATOM 877 N N . VAL A 1 108 ? -2.941 -1.751 17.580 1.00 95.69 108 VAL A N 1
ATOM 878 C CA . VAL A 1 108 ? -4.237 -2.380 17.843 1.00 95.69 108 VAL A CA 1
ATOM 879 C C . VAL A 1 108 ? -4.319 -2.674 19.333 1.00 95.69 108 VAL A C 1
ATOM 881 O O . VAL A 1 108 ? -3.544 -3.470 19.869 1.00 95.69 108 VAL A O 1
ATOM 884 N N . VAL A 1 109 ? -5.260 -2.022 20.011 1.00 95.12 109 VAL A N 1
ATOM 885 C CA . VAL A 1 109 ? -5.454 -2.145 21.456 1.00 95.12 109 VAL A CA 1
ATOM 886 C C . VAL A 1 109 ? -6.638 -3.054 21.748 1.00 95.12 109 VAL A C 1
ATOM 888 O O . VAL A 1 109 ? -7.759 -2.794 21.307 1.00 95.12 109 VAL A O 1
ATOM 891 N N . ARG A 1 110 ? -6.399 -4.097 22.544 1.00 93.12 110 ARG A N 1
ATOM 892 C CA . ARG A 1 110 ? -7.403 -5.077 22.962 1.00 93.12 110 ARG A CA 1
ATOM 893 C C . ARG A 1 110 ? -7.268 -5.386 24.445 1.00 93.12 110 ARG A C 1
ATOM 895 O O . ARG A 1 110 ? -6.241 -5.908 24.866 1.00 93.12 110 ARG A O 1
ATOM 902 N N . GLY A 1 111 ? -8.323 -5.148 25.228 1.00 86.88 111 GLY A N 1
ATOM 903 C CA . GLY A 1 111 ? -8.370 -5.564 26.638 1.00 86.88 111 GLY A CA 1
ATOM 904 C C . GLY A 1 111 ? -7.173 -5.074 27.465 1.00 86.88 111 GLY A C 1
ATOM 905 O O . GLY A 1 111 ? -6.683 -5.801 28.321 1.00 86.88 111 GLY A O 1
ATOM 906 N N . GLY A 1 112 ? -6.644 -3.887 27.146 1.00 85.44 112 GLY A N 1
ATOM 907 C CA . GLY A 1 112 ? -5.446 -3.310 27.771 1.00 85.44 112 GLY A CA 1
ATOM 908 C C . GLY A 1 112 ? -4.104 -3.751 27.167 1.00 85.44 112 GLY A C 1
ATOM 909 O O . GLY A 1 112 ? -3.086 -3.141 27.470 1.00 85.44 112 GLY A O 1
ATOM 910 N N . SER A 1 113 ? -4.085 -4.755 26.288 1.00 92.00 113 SER A N 1
ATOM 911 C CA . SER A 1 113 ? -2.890 -5.169 25.541 1.00 92.00 113 SER A CA 1
ATOM 912 C C . SER A 1 113 ? -2.743 -4.370 24.247 1.00 92.00 113 SER A C 1
ATOM 914 O O . SER A 1 113 ? -3.738 -4.096 23.575 1.00 92.00 113 SER A O 1
ATOM 916 N N . VAL A 1 114 ? -1.505 -4.040 23.876 1.00 93.94 114 VAL A N 1
ATOM 917 C CA . VAL A 1 114 ? -1.169 -3.333 22.631 1.00 93.94 114 VAL A CA 1
ATOM 918 C C . VAL A 1 114 ? -0.403 -4.278 21.713 1.00 93.94 114 VAL A C 1
ATOM 920 O O . VAL A 1 114 ? 0.567 -4.906 22.131 1.00 93.94 114 VAL A O 1
ATOM 923 N N . SER A 1 115 ? -0.842 -4.395 20.464 1.00 94.69 115 SER A N 1
ATOM 924 C CA . SER A 1 115 ? -0.116 -5.090 19.399 1.00 94.69 115 SER A CA 1
ATOM 925 C C . SER A 1 115 ? 0.259 -4.089 18.316 1.00 94.69 115 SER A C 1
ATOM 927 O O . SER A 1 115 ? -0.599 -3.336 17.861 1.00 94.69 115 SER A O 1
ATOM 929 N N . GLN A 1 116 ? 1.527 -4.083 17.914 1.00 94.44 116 GLN A N 1
ATOM 930 C CA . GLN A 1 116 ? 2.052 -3.127 16.941 1.00 94.44 116 GLN A CA 1
ATOM 931 C C . GLN A 1 116 ? 2.120 -3.746 15.549 1.00 94.44 116 GLN A C 1
ATOM 933 O O . GLN A 1 116 ? 2.474 -4.914 15.390 1.00 94.44 116 GLN A O 1
ATOM 938 N N . GLY A 1 117 ? 1.800 -2.950 14.538 1.00 94.12 117 GLY A N 1
ATOM 939 C CA . GLY A 1 117 ? 1.767 -3.369 13.147 1.00 94.12 117 GLY A CA 1
ATOM 940 C C . GLY A 1 117 ? 1.831 -2.187 12.187 1.00 94.12 117 GLY A C 1
ATOM 941 O O . GLY A 1 117 ? 2.271 -1.087 12.532 1.00 94.12 117 GLY A O 1
ATOM 942 N N . ARG A 1 118 ? 1.392 -2.424 10.951 1.00 94.12 118 ARG A N 1
ATOM 943 C CA . ARG A 1 118 ? 1.371 -1.428 9.872 1.00 94.12 118 ARG A CA 1
ATOM 944 C C . ARG A 1 118 ? -0.038 -1.238 9.353 1.00 94.12 118 ARG A C 1
ATOM 946 O O . ARG A 1 118 ? -0.692 -2.214 8.999 1.00 94.12 118 ARG A O 1
ATOM 953 N N . LEU A 1 119 ? -0.493 0.005 9.246 1.00 95.31 119 LEU A N 1
ATOM 954 C CA . LEU A 1 119 ? -1.708 0.353 8.522 1.00 95.31 119 LEU A CA 1
ATOM 955 C C . LEU A 1 119 ? -1.440 0.214 7.018 1.00 95.31 119 LEU A C 1
ATOM 957 O O . LEU A 1 119 ? -0.959 1.139 6.369 1.00 95.31 119 LEU A O 1
ATOM 961 N N . LEU A 1 120 ? -1.746 -0.951 6.455 1.00 94.69 120 LEU A N 1
ATOM 962 C CA . LEU A 1 120 ? -1.491 -1.252 5.047 1.00 94.69 120 LEU A CA 1
ATOM 963 C C . LEU A 1 120 ? -2.405 -0.450 4.120 1.00 94.69 120 LEU A C 1
ATOM 965 O O . LEU A 1 120 ? -1.988 -0.009 3.052 1.00 94.69 120 LEU A O 1
ATOM 969 N N . ASP A 1 121 ? -3.661 -0.244 4.507 1.00 95.31 121 ASP A N 1
ATOM 970 C CA . ASP A 1 121 ? -4.571 0.636 3.780 1.00 95.31 121 ASP A CA 1
ATOM 971 C C . ASP A 1 121 ? -5.740 1.115 4.655 1.00 95.31 121 ASP A C 1
ATOM 973 O O . ASP A 1 121 ? -6.051 0.523 5.694 1.00 95.31 121 ASP A O 1
ATOM 977 N N . ILE A 1 122 ? -6.404 2.183 4.209 1.00 95.56 122 ILE A N 1
ATOM 978 C CA . ILE A 1 122 ? -7.545 2.792 4.896 1.00 95.56 122 ILE A CA 1
ATOM 979 C C . ILE A 1 122 ? -8.641 3.239 3.923 1.00 95.56 122 ILE A C 1
ATOM 981 O O . ILE A 1 122 ? -8.398 3.540 2.754 1.00 95.56 122 ILE A O 1
ATOM 985 N N . SER A 1 123 ? -9.869 3.286 4.428 1.00 94.19 123 SER A N 1
ATOM 986 C CA . SER A 1 123 ? -11.042 3.924 3.832 1.00 94.19 123 SER A CA 1
ATOM 987 C C . SER A 1 123 ? -11.873 4.599 4.920 1.00 94.19 123 SER A C 1
ATOM 989 O O . SER A 1 123 ? -11.646 4.369 6.104 1.00 94.19 123 SER A O 1
ATOM 991 N N . ALA A 1 124 ? -12.910 5.341 4.533 1.00 91.94 124 ALA A N 1
ATOM 992 C CA . ALA A 1 124 ? -13.838 5.935 5.496 1.00 91.94 124 ALA A CA 1
ATOM 993 C C . ALA A 1 124 ? -14.579 4.905 6.379 1.00 91.94 124 ALA A C 1
ATOM 995 O O . ALA A 1 124 ? -15.072 5.267 7.440 1.00 91.94 124 ALA A O 1
ATOM 996 N N . GLY A 1 125 ? -14.670 3.634 5.960 1.00 92.25 125 GLY A N 1
ATOM 997 C CA . GLY A 1 125 ? -15.405 2.592 6.692 1.00 92.25 125 GLY A CA 1
ATOM 998 C C . GLY A 1 125 ? -14.539 1.527 7.370 1.00 92.25 125 GLY A C 1
ATOM 999 O O . GLY A 1 125 ? -15.076 0.646 8.041 1.00 92.25 125 GLY A O 1
ATOM 1000 N N . GLY A 1 126 ? -13.220 1.550 7.179 1.00 94.44 126 GLY A N 1
ATOM 1001 C CA . GLY A 1 126 ? -12.350 0.518 7.734 1.00 94.44 126 GLY A CA 1
ATOM 1002 C C . GLY A 1 126 ? -10.904 0.590 7.268 1.00 94.44 126 GLY A C 1
ATOM 1003 O O . GLY A 1 126 ? -10.557 1.371 6.378 1.00 94.44 126 GLY A O 1
ATOM 1004 N N . ALA A 1 127 ? -10.083 -0.279 7.848 1.00 95.69 127 ALA A N 1
ATOM 1005 C CA . ALA A 1 127 ? -8.635 -0.335 7.681 1.00 95.69 127 ALA A CA 1
ATOM 1006 C C . ALA A 1 127 ? -8.139 -1.770 7.453 1.00 95.69 127 ALA A C 1
ATOM 1008 O O . ALA A 1 127 ? -8.860 -2.746 7.681 1.00 95.69 127 ALA A O 1
ATOM 1009 N N . ARG A 1 128 ? -6.920 -1.916 6.932 1.00 95.50 128 ARG A N 1
ATOM 1010 C CA . ARG A 1 128 ? -6.187 -3.187 6.896 1.00 95.50 128 ARG A CA 1
ATOM 1011 C C . ARG A 1 128 ? -4.895 -3.000 7.668 1.00 95.50 128 ARG A C 1
ATOM 1013 O O . ARG A 1 128 ? -4.166 -2.050 7.395 1.00 95.50 128 ARG A O 1
ATOM 1020 N N . VAL A 1 129 ? -4.628 -3.897 8.607 1.00 95.94 129 VAL A N 1
ATOM 1021 C CA . VAL A 1 129 ? -3.429 -3.857 9.446 1.00 95.94 129 VAL A CA 1
ATOM 1022 C C . VAL A 1 129 ? -2.619 -5.125 9.215 1.00 95.94 129 VAL A C 1
ATOM 1024 O O . VAL A 1 129 ? -3.179 -6.217 9.258 1.00 95.94 129 VAL A O 1
ATOM 1027 N N . GLY A 1 130 ? -1.326 -4.973 8.944 1.00 94.06 130 GLY A N 1
ATOM 1028 C CA . GLY A 1 130 ? -0.364 -6.062 8.791 1.00 94.06 130 GLY A CA 1
ATOM 1029 C C . GLY A 1 130 ? 0.571 -6.185 9.989 1.00 94.06 130 GLY A C 1
ATOM 1030 O O . GLY A 1 130 ? 0.760 -5.231 10.742 1.00 94.06 130 GLY A O 1
ATOM 1031 N N . GLY A 1 131 ? 1.155 -7.368 10.160 1.00 92.50 131 GLY A N 1
ATOM 1032 C CA . GLY A 1 131 ? 2.011 -7.732 11.292 1.00 92.50 131 GLY A CA 1
ATOM 1033 C C . GLY A 1 131 ? 1.249 -8.195 12.536 1.00 92.50 131 GLY A C 1
ATOM 1034 O O . GLY A 1 131 ? 1.873 -8.567 13.524 1.00 92.50 131 GLY A O 1
ATOM 1035 N N . ILE A 1 132 ? -0.086 -8.204 12.495 1.00 91.81 132 ILE A N 1
ATOM 1036 C CA . ILE A 1 132 ? -0.936 -8.579 13.626 1.00 91.81 132 ILE A CA 1
ATOM 1037 C C . ILE A 1 132 ? -2.010 -9.546 13.129 1.00 91.81 132 ILE A C 1
ATOM 1039 O O . ILE A 1 132 ? -2.742 -9.243 12.186 1.00 91.81 132 ILE A O 1
ATOM 1043 N N . GLY A 1 133 ? -2.124 -10.698 13.786 1.00 87.12 133 GLY A N 1
ATOM 1044 C CA . GLY A 1 133 ? -3.091 -11.737 13.449 1.00 87.12 133 GLY A CA 1
ATOM 1045 C C . GLY A 1 133 ? -3.616 -12.468 14.681 1.00 87.12 133 GLY A C 1
ATOM 1046 O O . GLY A 1 133 ? -3.245 -12.164 15.814 1.00 87.12 133 GLY A O 1
ATOM 1047 N N . GLY A 1 134 ? -4.490 -13.448 14.451 1.00 85.44 134 GLY A N 1
ATOM 1048 C CA . GLY A 1 134 ? -5.014 -14.315 15.513 1.00 85.44 134 GLY A CA 1
ATOM 1049 C C . GLY A 1 134 ? -6.142 -13.711 16.358 1.00 85.44 134 GLY A C 1
ATOM 1050 O O . GLY A 1 134 ? -6.470 -14.269 17.404 1.00 85.44 134 GLY A O 1
ATOM 1051 N N . LEU A 1 135 ? -6.746 -12.603 15.917 1.00 90.62 135 LEU A N 1
ATOM 1052 C CA . LEU A 1 135 ? -7.963 -12.063 16.530 1.00 90.62 135 LEU A CA 1
ATOM 1053 C C . LEU A 1 135 ? -9.209 -12.680 15.884 1.00 90.62 135 LEU A C 1
ATOM 1055 O O . LEU A 1 135 ? -9.224 -13.013 14.696 1.00 90.62 135 LEU A O 1
ATOM 1059 N N . MET A 1 136 ? -10.274 -12.826 16.666 1.00 93.31 136 MET A N 1
ATOM 1060 C CA . MET A 1 136 ? -11.528 -13.405 16.199 1.00 93.31 136 MET A CA 1
ATOM 1061 C C . MET A 1 136 ? -12.377 -12.371 15.464 1.00 93.31 136 MET A C 1
ATOM 1063 O O . MET A 1 136 ? -12.441 -11.198 15.826 1.00 93.31 136 MET A O 1
ATOM 1067 N N . ARG A 1 137 ? -13.106 -12.815 14.437 1.00 95.38 137 ARG A N 1
ATOM 1068 C CA . ARG A 1 137 ? -14.082 -11.963 13.749 1.00 95.38 137 ARG A CA 1
ATOM 1069 C C . ARG A 1 137 ? -15.132 -11.434 14.736 1.00 95.38 137 ARG A C 1
ATOM 1071 O O . ARG A 1 137 ? -15.708 -12.197 15.502 1.00 95.38 137 ARG A O 1
ATOM 1078 N N . GLY A 1 138 ? -15.420 -10.138 14.657 1.00 94.94 138 GLY A N 1
ATOM 1079 C CA . GLY A 1 138 ? -16.382 -9.422 15.496 1.00 94.94 138 GLY A CA 1
ATOM 1080 C C . GLY A 1 138 ? -15.802 -8.869 16.799 1.00 94.94 138 GLY A C 1
ATOM 1081 O O . GLY A 1 138 ? -16.471 -8.057 17.444 1.00 94.94 138 GLY A O 1
ATOM 1082 N N . GLU A 1 139 ? -14.578 -9.267 17.157 1.00 94.81 139 GLU A N 1
ATOM 1083 C CA . GLU A 1 139 ? -13.877 -8.820 18.360 1.00 94.81 139 GLU A CA 1
ATOM 1084 C C . GLU A 1 139 ? -13.652 -7.296 18.323 1.00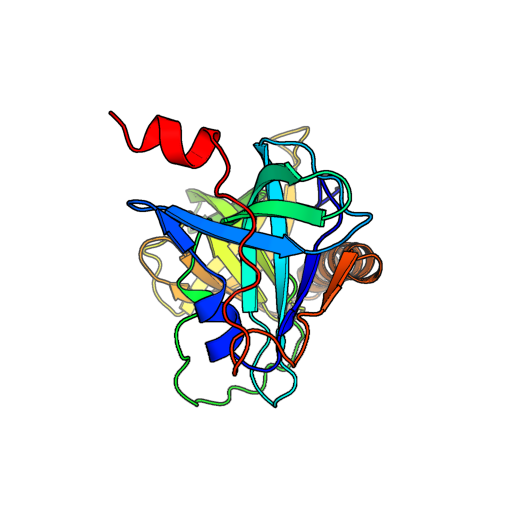 94.81 139 GLU A C 1
ATOM 1086 O O . GLU A 1 139 ? -13.239 -6.776 17.278 1.00 94.81 139 GLU A O 1
ATOM 1091 N N . PRO A 1 140 ? -13.972 -6.571 19.414 1.00 95.06 140 PRO A N 1
ATOM 1092 C CA . PRO A 1 140 ? -13.767 -5.132 19.493 1.00 95.06 140 PRO A CA 1
ATOM 1093 C C . PRO A 1 140 ? -12.296 -4.811 19.763 1.00 95.06 140 PRO A C 1
ATOM 1095 O O . PRO A 1 140 ? -11.642 -5.438 20.600 1.00 95.06 140 PRO A O 1
ATOM 1098 N N . VAL A 1 141 ? -11.791 -3.803 19.065 1.00 95.69 141 VAL A N 1
ATOM 1099 C CA . VAL A 1 141 ? -10.432 -3.278 19.214 1.00 95.69 141 VAL A CA 1
ATOM 1100 C C . VAL A 1 141 ? -10.457 -1.761 19.088 1.00 95.69 141 VAL A C 1
ATOM 1102 O O . VAL A 1 141 ? -11.360 -1.217 18.461 1.00 95.69 141 VAL A O 1
ATOM 1105 N N . ASN A 1 142 ? -9.449 -1.076 19.621 1.00 94.31 142 ASN A N 1
ATOM 1106 C CA . ASN A 1 142 ? -9.193 0.324 19.276 1.00 94.31 142 ASN A CA 1
ATOM 1107 C C . ASN A 1 142 ? -7.980 0.417 18.357 1.00 94.31 142 ASN A C 1
ATOM 1109 O O . ASN A 1 142 ? -6.988 -0.283 18.575 1.00 94.31 142 ASN A O 1
ATOM 1113 N N . LEU A 1 143 ? -8.057 1.278 17.345 1.00 94.25 143 LEU A N 1
ATOM 1114 C CA . LEU A 1 143 ? -6.953 1.539 16.429 1.00 94.25 143 LEU A CA 1
ATOM 1115 C C . LEU A 1 143 ? -6.314 2.888 16.757 1.00 94.25 143 LEU A C 1
ATOM 1117 O O . LEU A 1 143 ? -6.995 3.908 16.815 1.00 94.25 143 LEU A O 1
ATOM 1121 N N . ARG A 1 144 ? -4.994 2.902 16.924 1.00 93.44 144 ARG A N 1
ATOM 1122 C CA . ARG A 1 144 ? -4.220 4.115 17.201 1.00 93.44 144 ARG A CA 1
ATOM 1123 C C . ARG A 1 144 ? -3.072 4.242 16.218 1.00 93.44 144 ARG A C 1
ATOM 1125 O O . ARG A 1 144 ? -2.505 3.240 15.787 1.00 93.44 144 ARG A O 1
ATOM 1132 N N . LEU A 1 145 ? -2.710 5.475 15.887 1.00 92.00 145 LEU A N 1
ATOM 1133 C CA . LEU A 1 145 ? -1.490 5.770 15.146 1.00 92.00 145 LEU A CA 1
ATOM 1134 C C . LEU A 1 145 ? -0.462 6.375 16.101 1.00 92.00 145 LEU A C 1
ATOM 1136 O O . LEU A 1 145 ? -0.626 7.540 16.478 1.00 92.00 145 LEU A O 1
ATOM 1140 N N . PRO A 1 146 ? 0.567 5.618 16.515 1.00 90.31 146 PRO A N 1
ATOM 1141 C CA . PRO A 1 146 ? 1.634 6.174 17.333 1.00 90.31 146 PRO A CA 1
ATOM 1142 C C . PRO A 1 146 ? 2.356 7.291 16.572 1.00 90.31 146 PRO A C 1
ATOM 1144 O O . PRO A 1 146 ? 2.532 7.224 15.350 1.00 90.31 146 PRO A O 1
ATOM 1147 N N . SER A 1 147 ? 2.765 8.333 17.294 1.00 83.75 147 SER A N 1
ATOM 1148 C CA . SER A 1 147 ? 3.585 9.393 16.720 1.00 83.75 147 SER A CA 1
ATOM 1149 C C . SER A 1 147 ? 4.979 8.843 16.386 1.00 83.75 147 SER A C 1
ATOM 1151 O O . SER A 1 147 ? 5.573 8.149 17.214 1.00 83.75 147 SER A O 1
ATOM 1153 N N . PRO A 1 148 ? 5.534 9.146 15.197 1.00 76.69 148 PRO A N 1
ATOM 1154 C CA . PRO A 1 148 ? 6.901 8.756 14.853 1.00 76.69 148 PRO A CA 1
ATOM 1155 C C . PRO A 1 148 ? 7.954 9.376 15.780 1.00 76.69 148 PRO A C 1
ATOM 1157 O O . PRO A 1 148 ? 9.003 8.773 15.991 1.00 76.69 148 PRO A O 1
ATOM 1160 N N . ASP A 1 149 ? 7.666 10.568 16.312 1.00 80.38 149 ASP A N 1
ATOM 1161 C CA . ASP A 1 149 ? 8.619 11.377 17.078 1.00 80.38 149 ASP A CA 1
ATOM 1162 C C . ASP A 1 149 ? 8.500 11.160 18.595 1.00 80.38 149 ASP A C 1
ATOM 1164 O O . ASP A 1 149 ? 9.454 11.402 19.331 1.00 80.38 149 ASP A O 1
ATOM 1168 N N . ASP A 1 150 ? 7.338 10.697 19.070 1.00 77.31 150 ASP A N 1
ATOM 1169 C CA . ASP A 1 150 ? 7.072 10.469 20.493 1.00 77.31 150 ASP A CA 1
ATOM 1170 C C . ASP A 1 150 ? 6.181 9.230 20.699 1.00 77.31 150 ASP A C 1
ATOM 1172 O O . ASP A 1 150 ? 4.972 9.293 20.465 1.00 77.31 150 ASP A O 1
ATOM 1176 N N . PRO A 1 151 ? 6.726 8.106 21.191 1.00 71.56 151 PRO A N 1
ATOM 1177 C CA . PRO A 1 151 ? 5.958 6.879 21.391 1.00 71.56 151 PRO A CA 1
ATOM 1178 C C . PRO A 1 151 ? 4.885 6.991 22.488 1.00 71.56 151 PRO A C 1
ATOM 1180 O O . PRO A 1 151 ? 4.047 6.099 22.606 1.00 71.56 151 PRO A O 1
ATOM 1183 N N . THR A 1 152 ? 4.891 8.054 23.301 1.00 76.19 152 THR A N 1
ATOM 1184 C CA . THR A 1 152 ? 3.846 8.318 24.304 1.00 76.19 152 THR A CA 1
ATOM 1185 C C . THR A 1 152 ? 2.634 9.045 23.721 1.00 76.19 152 THR A C 1
ATOM 1187 O O . THR A 1 152 ? 1.563 9.042 24.334 1.00 76.19 152 THR A O 1
ATOM 1190 N N . PHE A 1 153 ? 2.774 9.625 22.525 1.00 80.06 153 PHE A N 1
ATOM 1191 C CA . PHE A 1 153 ? 1.716 10.348 21.835 1.00 80.06 153 PHE A CA 1
ATOM 1192 C C . PHE A 1 153 ? 1.127 9.502 20.706 1.00 80.06 153 PHE A C 1
ATOM 1194 O O . PHE A 1 153 ? 1.843 8.851 19.945 1.00 80.06 153 PHE A O 1
ATOM 1201 N N . PHE A 1 154 ? -0.195 9.529 20.557 1.00 82.62 154 PHE A N 1
ATOM 1202 C CA . PHE A 1 154 ? -0.879 8.813 19.485 1.00 82.62 154 PHE A CA 1
ATOM 1203 C C . PHE A 1 154 ? -2.104 9.579 18.995 1.00 82.62 154 PHE A C 1
ATOM 1205 O O . PHE A 1 154 ? -2.732 10.335 19.734 1.00 82.62 154 PHE A O 1
ATOM 1212 N N . HIS A 1 155 ? -2.466 9.338 17.739 1.00 85.75 155 HIS A N 1
ATOM 1213 C CA . HIS A 1 155 ? -3.759 9.731 17.199 1.00 85.75 155 HIS A CA 1
ATOM 1214 C C . HIS A 1 155 ? -4.736 8.572 17.373 1.00 85.75 155 HIS A C 1
ATOM 1216 O O . HIS A 1 155 ? -4.517 7.489 16.825 1.00 85.75 155 HIS A O 1
ATOM 1222 N N . ASP A 1 156 ? -5.795 8.787 18.150 1.00 88.75 156 ASP A N 1
ATOM 1223 C CA . ASP A 1 156 ? -6.844 7.786 18.324 1.00 88.75 156 ASP A CA 1
ATOM 1224 C C . ASP A 1 156 ? -7.774 7.790 17.104 1.00 88.75 156 ASP A C 1
ATOM 1226 O O . ASP A 1 156 ? -8.333 8.828 16.743 1.00 88.75 156 ASP A O 1
ATOM 1230 N N . LEU A 1 157 ? -7.899 6.638 16.443 1.00 89.81 157 LEU A N 1
ATOM 1231 C CA . LEU A 1 157 ? -8.848 6.431 15.347 1.00 89.81 157 LEU A CA 1
ATOM 1232 C C . LEU A 1 157 ? -10.135 5.751 15.830 1.00 89.81 157 LEU A C 1
ATOM 1234 O O . LEU A 1 157 ? -11.055 5.585 15.029 1.00 89.81 157 LEU A O 1
ATOM 1238 N N . GLY A 1 158 ? -10.206 5.387 17.113 1.00 89.88 158 GLY A N 1
ATOM 1239 C CA . GLY A 1 158 ? -11.412 4.893 17.759 1.00 89.88 158 GLY A CA 1
ATOM 1240 C C . GLY A 1 158 ? -11.637 3.392 17.679 1.00 89.88 158 GLY A C 1
ATOM 1241 O O . GLY A 1 158 ? -10.757 2.604 17.307 1.00 89.88 158 GLY A O 1
ATOM 1242 N N . GLU A 1 159 ? -12.861 3.008 18.046 1.00 93.12 159 GLU A N 1
ATOM 1243 C CA . GLU A 1 159 ? -13.287 1.616 18.120 1.00 93.12 159 GLU A CA 1
ATOM 1244 C C . GLU A 1 159 ? -13.545 1.026 16.724 1.00 93.12 159 GLU A C 1
ATOM 1246 O O . GLU A 1 159 ? -14.145 1.628 15.827 1.00 93.12 159 GLU A O 1
ATOM 1251 N N . ALA A 1 160 ? -13.120 -0.218 16.547 1.00 95.06 160 ALA A N 1
ATOM 1252 C CA . ALA A 1 160 ? -13.346 -1.019 15.363 1.00 95.06 160 ALA A CA 1
ATOM 1253 C C . ALA A 1 160 ? -13.702 -2.457 15.749 1.00 95.06 160 ALA A C 1
ATOM 1255 O O . ALA A 1 160 ? -13.426 -2.927 16.851 1.00 95.06 160 ALA A O 1
ATOM 1256 N N . ARG A 1 161 ? -14.281 -3.192 14.801 1.00 96.00 161 ARG A N 1
ATOM 1257 C CA . ARG A 1 161 ? -14.453 -4.644 14.894 1.00 96.00 161 ARG A CA 1
ATOM 1258 C C . ARG A 1 161 ? -13.574 -5.342 13.882 1.00 96.00 161 ARG A C 1
ATOM 1260 O O . ARG A 1 161 ? -13.475 -4.912 12.732 1.00 96.00 161 ARG A O 1
ATOM 1267 N N . VAL A 1 162 ? -13.003 -6.470 14.280 1.00 96.38 162 VAL A N 1
ATOM 1268 C CA . VAL A 1 162 ? -12.284 -7.351 13.358 1.00 96.38 162 VAL A CA 1
ATOM 1269 C C . VAL A 1 162 ? -13.275 -7.912 12.333 1.00 96.38 162 VAL A C 1
ATOM 1271 O O . VAL A 1 162 ? -14.159 -8.701 12.660 1.00 96.38 162 VAL A O 1
ATOM 1274 N N . ALA A 1 163 ? -13.155 -7.503 11.074 1.00 95.00 163 ALA A N 1
ATOM 1275 C CA . ALA A 1 163 ? -13.992 -7.991 9.980 1.00 95.00 163 ALA A CA 1
ATOM 1276 C C . ALA A 1 163 ? -13.521 -9.367 9.486 1.00 95.00 163 ALA A C 1
ATOM 1278 O O . ALA A 1 163 ? -14.338 -10.225 9.144 1.00 95.00 163 ALA A O 1
ATOM 1279 N N . TRP A 1 164 ? -12.204 -9.566 9.469 1.00 94.06 164 TRP A N 1
ATOM 1280 C CA . TRP A 1 164 ? -11.510 -10.819 9.182 1.00 94.06 164 TRP A CA 1
ATOM 1281 C C . TRP A 1 164 ? -10.081 -10.733 9.733 1.00 94.06 164 TRP A C 1
ATOM 1283 O O . TRP A 1 164 ? -9.548 -9.637 9.890 1.00 94.06 164 TRP A O 1
ATOM 1293 N N . SER A 1 165 ? -9.454 -11.876 9.994 1.00 93.19 165 SER A N 1
ATOM 1294 C CA . SER A 1 165 ? -8.038 -11.967 10.354 1.00 93.19 165 SER A CA 1
ATOM 1295 C C . SER A 1 165 ? -7.452 -13.247 9.767 1.00 93.19 165 SER A C 1
ATOM 1297 O O . SER A 1 165 ? -8.141 -14.267 9.693 1.00 93.19 165 SER A O 1
ATOM 1299 N N . ASP A 1 166 ? -6.200 -13.178 9.327 1.00 87.88 166 ASP A N 1
ATOM 1300 C CA . ASP A 1 166 ? -5.361 -14.339 9.058 1.00 87.88 166 ASP A CA 1
ATOM 1301 C C . ASP A 1 166 ? -4.162 -14.360 10.036 1.00 87.88 166 ASP A C 1
ATOM 1303 O O . ASP A 1 166 ? -4.223 -13.786 11.127 1.00 87.88 166 ASP A O 1
ATOM 1307 N N . ARG A 1 167 ? -3.084 -15.082 9.703 1.00 84.75 167 ARG A N 1
ATOM 1308 C CA . ARG A 1 167 ? -1.899 -15.184 10.573 1.00 84.75 167 ARG A CA 1
ATOM 1309 C C . ARG A 1 167 ? -1.055 -13.906 10.632 1.00 84.75 167 ARG A C 1
ATOM 1311 O O . ARG A 1 167 ? -0.299 -13.758 11.584 1.00 84.75 167 ARG A O 1
ATOM 1318 N N . ALA A 1 168 ? -1.141 -13.035 9.632 1.00 87.75 168 ALA A N 1
ATOM 1319 C CA . ALA A 1 168 ? -0.244 -11.895 9.452 1.00 87.75 168 ALA A CA 1
ATOM 1320 C C . ALA A 1 168 ? -0.982 -10.564 9.254 1.00 87.75 168 ALA A C 1
ATOM 1322 O O . ALA A 1 168 ? -0.374 -9.509 9.408 1.00 87.75 168 ALA A O 1
ATOM 1323 N N . GLU A 1 169 ? -2.264 -10.591 8.907 1.00 92.06 169 GLU A N 1
ATOM 1324 C CA . GLU A 1 169 ? -3.068 -9.413 8.616 1.00 92.06 169 GLU A CA 1
ATOM 1325 C C . GLU A 1 169 ? -4.469 -9.517 9.215 1.00 92.06 169 GLU A C 1
ATOM 1327 O O . GLU A 1 169 ? -5.017 -10.594 9.479 1.00 92.06 169 GLU A O 1
ATOM 1332 N N . MET A 1 170 ? -5.100 -8.357 9.354 1.00 94.19 170 MET A N 1
ATOM 1333 C CA . MET A 1 170 ? -6.517 -8.262 9.651 1.00 94.19 170 MET A CA 1
ATOM 1334 C C . MET A 1 170 ? -7.180 -7.101 8.921 1.00 94.19 170 MET A C 1
ATOM 1336 O O . MET A 1 170 ? -6.581 -6.055 8.657 1.00 94.19 170 MET A O 1
ATOM 1340 N N . GLY A 1 171 ? -8.465 -7.279 8.635 1.00 95.31 171 GLY A N 1
ATOM 1341 C CA . GLY A 1 171 ? -9.359 -6.209 8.229 1.00 95.31 171 GLY A CA 1
ATOM 1342 C C . GLY A 1 171 ? -10.145 -5.703 9.425 1.00 95.31 171 GLY A C 1
ATOM 1343 O O . GLY A 1 171 ? -10.750 -6.492 10.149 1.00 95.31 171 GLY A O 1
ATOM 1344 N N . LEU A 1 172 ? -10.190 -4.387 9.591 1.00 95.69 172 LEU A N 1
ATOM 1345 C CA . LEU A 1 172 ? -10.953 -3.706 10.629 1.00 95.69 172 LEU A CA 1
ATOM 1346 C C . LEU A 1 172 ? -12.116 -2.938 10.001 1.00 95.69 172 LEU A C 1
ATOM 1348 O O . LEU A 1 172 ? -11.941 -2.263 8.986 1.00 95.69 172 LEU A O 1
ATOM 1352 N N . GLN A 1 173 ? -13.291 -3.027 10.616 1.00 95.50 173 GLN A N 1
ATOM 1353 C CA . GLN A 1 173 ? -14.453 -2.202 10.305 1.00 95.50 173 GLN A CA 1
ATOM 1354 C C . GLN A 1 173 ? -14.633 -1.169 11.414 1.00 95.50 173 GLN A C 1
ATOM 1356 O O . GLN A 1 173 ? -14.805 -1.550 12.570 1.00 95.50 173 GLN A O 1
ATOM 1361 N N . PHE A 1 174 ? -14.613 0.117 11.070 1.00 94.06 174 PHE A N 1
ATOM 1362 C CA . PHE A 1 174 ? -14.790 1.180 12.058 1.00 94.06 174 PHE A CA 1
ATOM 1363 C C . PHE A 1 174 ? -16.217 1.187 12.605 1.00 94.06 174 PHE A C 1
ATOM 1365 O O . PHE A 1 174 ? -17.181 1.030 11.847 1.00 94.06 174 PHE A O 1
ATOM 1372 N N . ILE A 1 175 ? -16.347 1.370 13.920 1.00 90.44 175 ILE A N 1
ATOM 1373 C CA . ILE A 1 175 ? -17.632 1.634 14.559 1.00 90.44 175 ILE A CA 1
ATOM 1374 C C . ILE A 1 175 ? -17.834 3.153 14.540 1.00 90.44 175 ILE A C 1
ATOM 1376 O O . ILE A 1 175 ? -16.978 3.884 15.032 1.00 90.44 175 ILE A O 1
ATOM 1380 N N . PRO A 1 176 ? -18.924 3.667 13.948 1.00 77.25 176 PRO A N 1
ATOM 1381 C CA . PRO A 1 176 ? -19.124 5.103 13.868 1.00 77.25 176 PRO A CA 1
ATOM 1382 C C . PRO A 1 176 ? -19.429 5.683 15.254 1.00 77.25 176 PRO A C 1
ATOM 1384 O O . PRO A 1 176 ? -20.512 5.467 15.793 1.00 77.25 176 PRO A O 1
ATOM 1387 N N . ASP A 1 177 ? -18.518 6.494 15.775 1.00 78.88 177 ASP A N 1
ATOM 1388 C CA . ASP A 1 177 ? -18.793 7.478 16.821 1.00 78.88 177 ASP A CA 1
ATOM 1389 C C . ASP A 1 177 ? -18.327 8.871 16.348 1.00 78.88 177 ASP A C 1
ATOM 1391 O O . ASP A 1 177 ? -17.542 8.988 15.403 1.00 78.88 177 ASP A O 1
ATOM 1395 N N . LEU A 1 178 ? -18.851 9.944 16.948 1.00 63.84 178 LEU A N 1
ATOM 1396 C CA . LEU A 1 178 ? -18.605 11.316 16.477 1.00 63.84 178 LEU A CA 1
ATOM 1397 C C . LEU A 1 178 ? -17.131 11.754 16.577 1.00 63.84 178 LEU A C 1
ATOM 1399 O O . LEU A 1 178 ? -16.671 12.507 15.720 1.00 63.84 178 LEU A O 1
ATOM 1403 N N . ALA A 1 179 ? -16.391 11.307 17.595 1.00 67.94 179 ALA A N 1
ATOM 1404 C CA . ALA A 1 179 ? -15.010 11.736 17.825 1.00 67.94 179 ALA A CA 1
ATOM 1405 C C . ALA A 1 179 ? -14.049 11.009 16.872 1.00 67.94 179 ALA A C 1
ATOM 1407 O O . ALA A 1 179 ? -13.259 11.643 16.165 1.00 67.94 179 ALA A O 1
ATOM 1408 N N . SER A 1 180 ? -14.202 9.693 16.770 1.00 73.25 180 SER A N 1
ATOM 1409 C CA . SER A 1 180 ? -13.426 8.792 15.922 1.00 73.25 180 SER A CA 1
ATOM 1410 C C . SER A 1 180 ? -13.630 9.089 14.435 1.00 73.25 180 SER A C 1
ATOM 1412 O O . SER A 1 180 ? -12.684 9.042 13.647 1.00 73.25 180 SER A O 1
ATOM 1414 N N . GLN A 1 181 ? -14.840 9.508 14.037 1.00 81.12 181 GLN A N 1
ATOM 1415 C CA . GLN A 1 181 ? -15.113 9.949 12.666 1.00 81.12 181 GLN A CA 1
ATOM 1416 C C . GLN A 1 181 ? -14.239 11.125 12.228 1.00 81.12 181 GLN A C 1
ATOM 1418 O O . GLN A 1 181 ? -13.793 11.133 11.082 1.00 81.12 181 GLN A O 1
ATOM 1423 N N . SER A 1 182 ? -13.964 12.090 13.111 1.00 83.75 182 SER A N 1
ATOM 1424 C CA . SER A 1 182 ? -13.138 13.247 12.749 1.00 83.75 182 SER A CA 1
ATOM 1425 C C . SER A 1 182 ? -11.684 12.844 12.462 1.00 83.75 182 SER A C 1
ATOM 1427 O O . SER A 1 182 ? -11.136 13.231 11.428 1.00 83.75 182 SER A O 1
ATOM 1429 N N . GLY A 1 183 ? -11.096 11.980 13.301 1.00 86.12 183 GLY A N 1
ATOM 1430 C CA . GLY A 1 183 ? -9.739 11.457 13.114 1.00 86.12 183 GLY A CA 1
ATOM 1431 C C . GLY A 1 183 ? -9.612 10.585 11.864 1.00 86.12 183 GLY A C 1
ATOM 1432 O O . GLY A 1 183 ? -8.691 10.770 11.065 1.00 86.12 183 GLY A O 1
ATOM 1433 N N . ILE A 1 184 ? -10.581 9.692 11.632 1.00 91.12 184 ILE A N 1
ATOM 1434 C CA . ILE A 1 184 ? -10.630 8.855 10.423 1.00 91.12 184 ILE A CA 1
ATOM 1435 C C . ILE A 1 184 ? -10.745 9.725 9.166 1.00 91.12 184 ILE A C 1
ATOM 1437 O O . ILE A 1 184 ? -10.003 9.514 8.208 1.00 91.12 184 ILE A O 1
ATOM 1441 N N . GLN A 1 185 ? -11.646 10.712 9.148 1.00 90.38 185 GLN A N 1
ATOM 1442 C CA . GLN A 1 185 ? -11.829 11.602 7.996 1.00 90.38 185 GLN A CA 1
ATOM 1443 C C . GLN A 1 185 ? -10.577 12.427 7.708 1.00 90.38 185 GLN A C 1
ATOM 1445 O O . GLN A 1 185 ? -10.172 12.534 6.549 1.00 90.38 185 GLN A O 1
ATOM 1450 N N . GLN A 1 186 ? -9.937 12.966 8.747 1.00 90.56 186 GLN A N 1
ATOM 1451 C CA . GLN A 1 186 ? -8.692 13.708 8.602 1.00 90.56 186 GLN A CA 1
ATOM 1452 C C . GLN A 1 186 ? -7.597 12.826 7.994 1.00 90.56 186 GLN A C 1
ATOM 1454 O O . GLN A 1 186 ? -6.963 13.222 7.016 1.00 90.56 186 GLN A O 1
ATOM 1459 N N . LEU A 1 187 ? -7.409 11.611 8.513 1.00 91.69 187 LEU A N 1
ATOM 1460 C CA . LEU A 1 187 ? -6.419 10.675 7.989 1.00 91.69 187 LEU A CA 1
ATOM 1461 C C . LEU A 1 187 ? -6.716 10.270 6.541 1.00 91.69 187 LEU A C 1
ATOM 1463 O O . LEU A 1 187 ? -5.822 10.297 5.697 1.00 91.69 187 LEU A O 1
ATOM 1467 N N . VAL A 1 188 ? -7.972 9.945 6.229 1.00 93.88 188 VAL A N 1
ATOM 1468 C CA . VAL A 1 188 ? -8.409 9.635 4.861 1.00 93.88 188 VAL A CA 1
ATOM 1469 C C . VAL A 1 188 ? -8.136 10.812 3.925 1.00 93.88 188 VAL A C 1
ATOM 1471 O O . VAL A 1 188 ? -7.664 10.589 2.814 1.00 93.88 188 VAL A O 1
ATOM 1474 N N . SER A 1 189 ? -8.371 12.052 4.365 1.00 93.19 189 SER A N 1
ATOM 1475 C CA . SER A 1 189 ? -8.078 13.256 3.581 1.00 93.19 189 SER A CA 1
ATOM 1476 C C . SER A 1 189 ? -6.580 13.441 3.337 1.00 93.19 189 SER A C 1
ATOM 1478 O O . SER A 1 189 ? -6.184 13.767 2.220 1.00 93.19 189 SER A O 1
ATOM 1480 N N . VAL A 1 190 ? -5.738 13.216 4.351 1.00 92.25 190 VAL A N 1
ATOM 1481 C CA . VAL A 1 190 ? -4.271 13.291 4.218 1.00 92.25 190 VAL A CA 1
ATOM 1482 C C . VAL A 1 190 ? -3.771 12.242 3.224 1.00 92.25 190 VAL A C 1
ATOM 1484 O O . VAL A 1 190 ? -3.032 12.564 2.295 1.00 92.25 190 VAL A O 1
ATOM 1487 N N . VAL A 1 191 ? -4.225 10.995 3.372 1.00 94.31 191 VAL A N 1
ATOM 1488 C CA . VAL A 1 191 ? -3.862 9.894 2.470 1.00 94.31 191 VAL A CA 1
ATOM 1489 C C . VAL A 1 191 ? -4.352 10.172 1.047 1.00 94.31 191 VAL A C 1
ATOM 1491 O O . VAL A 1 191 ? -3.599 9.985 0.094 1.00 94.31 191 VAL A O 1
ATOM 1494 N N . ALA A 1 192 ? -5.578 10.674 0.882 1.00 94.12 192 ALA A N 1
ATOM 1495 C CA . ALA A 1 192 ? -6.113 11.049 -0.424 1.00 94.12 192 ALA A CA 1
ATOM 1496 C C . ALA A 1 192 ? -5.297 12.164 -1.090 1.00 94.12 192 ALA A C 1
ATOM 1498 O O . ALA A 1 192 ? -5.034 12.078 -2.288 1.00 94.12 192 ALA A O 1
ATOM 1499 N N . GLY A 1 193 ? -4.865 13.172 -0.325 1.00 92.94 193 GLY A N 1
ATOM 1500 C CA . GLY A 1 193 ? -4.011 14.253 -0.819 1.00 92.94 193 GLY A CA 1
ATOM 1501 C C . GLY A 1 193 ? -2.685 13.738 -1.380 1.00 92.94 193 GLY A C 1
ATOM 1502 O O . GLY A 1 193 ? -2.292 14.122 -2.478 1.00 92.94 193 GLY A O 1
ATOM 1503 N N . ALA A 1 194 ? -2.040 12.795 -0.691 1.00 91.81 194 ALA A N 1
ATOM 1504 C CA . ALA A 1 194 ? -0.822 12.164 -1.195 1.00 91.81 194 ALA A CA 1
ATOM 1505 C C . ALA A 1 194 ? -1.067 11.307 -2.450 1.00 91.81 194 ALA A C 1
ATOM 1507 O O . ALA A 1 194 ? -0.293 11.352 -3.402 1.00 91.81 194 ALA A O 1
ATOM 1508 N N . TRP A 1 195 ? -2.177 10.563 -2.495 1.00 94.81 195 TRP A N 1
ATOM 1509 C CA . TRP A 1 195 ? -2.554 9.769 -3.670 1.00 94.81 195 TRP A CA 1
ATOM 1510 C C . TRP A 1 195 ? -3.010 10.603 -4.875 1.00 94.81 195 TRP A C 1
ATOM 1512 O O . TRP A 1 195 ? -3.058 10.069 -5.990 1.00 94.81 195 TRP A O 1
ATOM 1522 N N . ALA A 1 196 ? -3.358 11.878 -4.676 1.00 92.69 196 ALA A N 1
ATOM 1523 C CA . ALA A 1 196 ? -3.719 12.808 -5.746 1.00 92.69 196 ALA A CA 1
ATOM 1524 C C . ALA A 1 196 ? -2.504 13.251 -6.575 1.00 92.69 196 ALA A C 1
ATOM 1526 O O . ALA A 1 196 ? -2.655 13.579 -7.747 1.00 92.69 196 ALA A O 1
ATOM 1527 N N . VAL A 1 197 ? -1.309 13.213 -5.982 1.00 90.75 197 VAL A N 1
ATOM 1528 C CA . VAL A 1 197 ? -0.026 13.492 -6.649 1.00 90.75 197 VAL A CA 1
ATOM 1529 C C . VAL A 1 197 ? 0.780 12.214 -6.900 1.00 90.75 197 VAL A C 1
ATOM 1531 O O . VAL A 1 197 ? 1.987 12.272 -7.126 1.00 90.75 197 VAL A O 1
ATOM 1534 N N . ALA A 1 198 ? 0.119 11.052 -6.834 1.00 92.75 198 ALA A N 1
ATOM 1535 C CA . ALA A 1 198 ? 0.751 9.767 -7.090 1.00 92.75 198 ALA A CA 1
ATOM 1536 C C . ALA A 1 198 ? 1.363 9.739 -8.490 1.00 92.75 198 ALA A C 1
ATOM 1538 O O . ALA A 1 198 ? 0.780 10.220 -9.463 1.00 92.75 198 ALA A O 1
ATOM 1539 N N . PHE A 1 199 ? 2.536 9.133 -8.586 1.00 92.44 199 PHE A N 1
ATOM 1540 C CA . PHE A 1 199 ? 3.245 9.021 -9.843 1.00 92.44 199 PHE A CA 1
ATOM 1541 C C . PHE A 1 199 ? 2.643 7.885 -10.674 1.00 92.44 199 PHE A C 1
ATOM 1543 O O . PHE A 1 199 ? 2.553 6.748 -10.202 1.00 92.44 199 PHE A O 1
ATOM 1550 N N . GLU A 1 200 ? 2.201 8.179 -11.896 1.00 93.81 200 GLU A N 1
ATOM 1551 C CA . GLU A 1 200 ? 1.400 7.244 -12.689 1.00 93.81 200 GLU A CA 1
ATOM 1552 C C . GLU A 1 200 ? 2.178 6.653 -13.866 1.00 93.81 200 GLU A C 1
ATOM 1554 O O . GLU A 1 200 ? 2.670 7.362 -14.740 1.00 93.81 200 GLU A O 1
ATOM 1559 N N . GLY A 1 201 ? 2.239 5.326 -13.924 1.00 92.00 201 GLY A N 1
ATOM 1560 C CA . GLY A 1 201 ? 2.701 4.570 -15.081 1.00 92.00 201 GLY A CA 1
ATOM 1561 C C . GLY A 1 201 ? 1.550 3.830 -15.755 1.00 92.00 201 GLY A C 1
ATOM 1562 O O . GLY A 1 201 ? 0.565 3.441 -15.122 1.00 92.00 201 GLY A O 1
ATOM 1563 N N . ARG A 1 202 ? 1.684 3.587 -17.058 1.00 91.38 202 ARG A N 1
ATOM 1564 C CA . ARG A 1 202 ? 0.775 2.720 -17.810 1.00 91.38 202 ARG A CA 1
ATOM 1565 C C . ARG A 1 202 ? 1.571 1.662 -18.546 1.00 91.38 202 ARG A C 1
ATOM 1567 O O . ARG A 1 202 ? 2.549 1.974 -19.227 1.00 91.38 202 ARG A O 1
ATOM 1574 N N . HIS A 1 203 ? 1.112 0.428 -18.428 1.00 89.44 203 HIS A N 1
ATOM 1575 C CA . HIS A 1 203 ? 1.643 -0.673 -19.192 1.00 89.44 203 HIS A CA 1
ATOM 1576 C C . HIS A 1 203 ? 1.247 -0.544 -20.673 1.00 89.44 203 HIS A C 1
ATOM 1578 O O . HIS A 1 203 ? 0.083 -0.245 -20.963 1.00 89.44 203 HIS A O 1
ATOM 1584 N N . PRO A 1 204 ? 2.176 -0.722 -21.628 1.00 84.12 204 PRO A N 1
ATOM 1585 C CA . PRO A 1 204 ? 1.830 -0.691 -23.042 1.00 84.12 204 PRO A CA 1
ATOM 1586 C C . PRO A 1 204 ? 0.931 -1.873 -23.416 1.00 84.12 204 PRO A C 1
ATOM 1588 O O . PRO A 1 204 ? 1.283 -3.019 -23.158 1.00 84.12 204 PRO A O 1
ATOM 1591 N N . SER A 1 205 ? -0.183 -1.607 -24.099 1.00 76.19 205 SER A N 1
ATOM 1592 C CA . SER A 1 205 ? -1.181 -2.633 -24.448 1.00 76.19 205 SER A CA 1
ATOM 1593 C C . SER A 1 205 ? -0.701 -3.682 -25.458 1.00 76.19 205 SER A C 1
ATOM 1595 O O . SER A 1 205 ? -1.387 -4.662 -25.715 1.00 76.19 205 SER A O 1
ATOM 1597 N N . TRP A 1 206 ? 0.454 -3.461 -26.086 1.00 74.44 206 TRP A N 1
ATOM 1598 C CA . TRP A 1 206 ? 1.075 -4.391 -27.034 1.00 74.44 206 TRP A CA 1
ATOM 1599 C C . TRP A 1 206 ? 2.073 -5.358 -26.374 1.00 74.44 206 TRP A C 1
ATOM 1601 O O . TRP A 1 206 ? 2.540 -6.293 -27.025 1.00 74.44 206 TRP A O 1
ATOM 1611 N N . CYS A 1 207 ? 2.424 -5.138 -25.104 1.00 75.12 207 CYS A N 1
ATOM 1612 C CA . CYS A 1 207 ? 3.324 -6.003 -24.340 1.00 75.12 207 CYS A CA 1
ATOM 1613 C C . CYS A 1 207 ? 2.564 -7.228 -23.787 1.00 75.12 207 CYS A C 1
ATOM 1615 O O . CYS A 1 207 ? 1.348 -7.178 -23.607 1.00 75.12 207 CYS A O 1
ATOM 1617 N N . CYS A 1 208 ? 3.278 -8.341 -23.567 1.00 71.06 208 CYS A N 1
ATOM 1618 C CA . CYS A 1 208 ? 2.753 -9.674 -23.201 1.00 71.06 208 CYS A CA 1
ATOM 1619 C C . CYS A 1 208 ? 1.928 -10.410 -24.269 1.00 71.06 208 CYS A C 1
ATOM 1621 O O . CYS A 1 208 ? 1.586 -11.571 -24.059 1.00 71.06 208 CYS A O 1
ATOM 1623 N N . ALA A 1 209 ? 1.628 -9.770 -25.400 1.00 66.56 209 ALA A N 1
ATOM 1624 C CA . ALA A 1 209 ? 1.057 -10.423 -26.574 1.00 66.56 209 ALA A CA 1
ATOM 1625 C C . ALA A 1 209 ? 2.181 -10.991 -27.474 1.00 66.56 209 ALA A C 1
ATOM 1627 O O . ALA A 1 209 ? 3.054 -11.721 -27.012 1.00 66.56 209 ALA A O 1
ATOM 1628 N N . GLU A 1 210 ? 2.195 -10.628 -28.759 1.00 54.47 210 GLU A N 1
ATOM 1629 C CA . GLU A 1 210 ? 3.096 -11.164 -29.796 1.00 54.47 210 GLU A CA 1
ATOM 1630 C C . GLU A 1 210 ? 4.584 -10.785 -29.638 1.00 54.47 210 GLU A C 1
ATOM 1632 O O . GLU A 1 210 ? 5.439 -11.368 -30.297 1.00 54.47 210 GLU A O 1
ATOM 1637 N N . HIS A 1 211 ? 4.916 -9.819 -28.775 1.00 51.88 211 HIS A N 1
ATOM 1638 C CA . HIS A 1 211 ? 6.229 -9.153 -28.767 1.00 51.88 211 HIS A CA 1
ATOM 1639 C C . HIS A 1 211 ? 7.139 -9.550 -27.592 1.00 51.88 211 HIS A C 1
ATOM 1641 O O . HIS A 1 211 ? 8.221 -8.985 -27.436 1.00 51.88 211 HIS A O 1
ATOM 1647 N N . GLY A 1 212 ? 6.719 -10.517 -26.770 1.00 54.31 212 GLY A N 1
ATOM 1648 C CA . GLY A 1 212 ? 7.444 -10.901 -25.558 1.00 54.31 212 GLY A CA 1
ATOM 1649 C C . GLY A 1 212 ? 7.342 -9.861 -24.435 1.00 54.31 212 GLY A C 1
ATOM 1650 O O . GLY A 1 212 ? 6.710 -8.809 -24.572 1.00 54.31 212 GLY A O 1
ATOM 1651 N N . SER A 1 213 ? 7.921 -10.186 -23.279 1.00 61.56 213 SER A N 1
ATOM 1652 C CA . SER A 1 213 ? 7.962 -9.282 -22.127 1.00 61.56 213 SER A CA 1
ATOM 1653 C C . SER A 1 213 ? 8.995 -8.178 -22.362 1.00 61.56 213 SER A C 1
ATOM 1655 O O . SER A 1 213 ? 10.084 -8.421 -22.882 1.00 61.56 213 SER A O 1
ATOM 1657 N N . LEU A 1 214 ? 8.661 -6.947 -21.966 1.00 64.31 214 LEU A N 1
ATOM 1658 C CA . LEU A 1 214 ? 9.593 -5.820 -21.914 1.00 64.31 214 LEU A CA 1
ATOM 1659 C C . LEU A 1 214 ? 10.613 -6.019 -20.780 1.00 64.31 214 LEU A C 1
ATOM 1661 O O . LEU A 1 214 ? 10.592 -5.289 -19.783 1.00 64.31 214 LEU A O 1
ATOM 1665 N N . GLU A 1 215 ? 11.485 -7.012 -20.923 1.00 61.41 215 GLU A N 1
ATOM 1666 C CA . GLU A 1 215 ? 12.439 -7.392 -19.889 1.00 61.41 215 GLU A CA 1
ATOM 1667 C C . GLU A 1 215 ? 13.598 -6.402 -19.841 1.00 61.41 215 GLU A C 1
ATOM 1669 O O . GLU A 1 215 ? 14.394 -6.245 -20.765 1.00 61.41 215 GLU A O 1
ATOM 1674 N N . VAL A 1 216 ? 13.668 -5.696 -18.721 1.00 72.75 216 VAL A N 1
ATOM 1675 C CA . VAL A 1 216 ? 14.895 -5.052 -18.271 1.00 72.75 216 VAL A CA 1
ATOM 1676 C C . VAL A 1 216 ? 15.690 -6.129 -17.531 1.00 72.75 216 VAL A C 1
ATOM 1678 O O . VAL A 1 216 ? 15.065 -6.929 -16.835 1.00 72.75 216 VAL A O 1
ATOM 1681 N N . PRO A 1 217 ? 17.029 -6.189 -17.651 1.00 78.00 217 PRO A N 1
ATOM 1682 C CA . PRO A 1 217 ? 17.813 -7.137 -16.873 1.00 78.00 217 PRO A CA 1
ATOM 1683 C C . PRO A 1 217 ? 17.466 -7.053 -15.384 1.00 78.00 217 PRO A C 1
ATOM 1685 O O . PRO A 1 217 ? 17.271 -5.955 -14.840 1.00 78.00 217 PRO A O 1
ATOM 1688 N N . LEU A 1 218 ? 17.380 -8.218 -14.737 1.00 80.56 218 LEU A N 1
ATOM 1689 C CA . LEU A 1 218 ? 17.210 -8.295 -13.290 1.00 80.56 218 LEU A CA 1
ATOM 1690 C C . LEU A 1 218 ? 18.334 -7.512 -12.600 1.00 80.56 218 LEU A C 1
ATOM 1692 O O . LEU A 1 218 ? 19.469 -7.504 -13.086 1.00 80.56 218 LEU A O 1
ATOM 1696 N N . PRO A 1 219 ? 18.048 -6.838 -11.477 1.00 77.12 219 PRO A N 1
ATOM 1697 C CA . PRO A 1 219 ? 19.072 -6.071 -10.794 1.00 77.12 219 PRO A CA 1
ATOM 1698 C C . PRO A 1 219 ? 20.122 -7.029 -10.220 1.00 77.12 219 PRO A C 1
ATOM 1700 O O . PRO A 1 219 ? 19.767 -8.048 -9.628 1.00 77.12 219 PRO A O 1
ATOM 1703 N N . GLU A 1 220 ? 21.409 -6.689 -10.327 1.00 72.94 220 GLU A N 1
ATOM 1704 C CA . GLU A 1 220 ? 22.507 -7.514 -9.786 1.00 72.94 220 GLU A CA 1
ATOM 1705 C C . GLU A 1 220 ? 22.299 -7.855 -8.302 1.00 72.94 220 GLU A C 1
ATOM 1707 O O . GLU A 1 220 ? 22.558 -8.975 -7.876 1.00 72.94 220 GLU A O 1
ATOM 1712 N N . ALA A 1 221 ? 21.727 -6.932 -7.521 1.00 66.81 221 ALA A N 1
ATOM 1713 C CA . ALA A 1 221 ? 21.377 -7.152 -6.117 1.00 66.81 221 ALA A CA 1
ATOM 1714 C C . ALA A 1 221 ? 20.341 -8.275 -5.890 1.00 66.81 221 ALA A C 1
ATOM 1716 O O . ALA A 1 221 ? 20.312 -8.871 -4.813 1.00 66.81 221 ALA A O 1
ATOM 1717 N N . ALA A 1 222 ? 19.479 -8.567 -6.870 1.00 65.38 222 ALA A N 1
ATOM 1718 C CA . ALA A 1 222 ? 18.579 -9.718 -6.815 1.00 65.38 222 ALA A CA 1
ATOM 1719 C C . ALA A 1 222 ? 19.299 -11.029 -7.151 1.00 65.38 222 ALA A C 1
ATOM 1721 O O . ALA A 1 222 ? 18.970 -12.055 -6.573 1.00 65.38 222 ALA A O 1
ATOM 1722 N N . LEU A 1 223 ? 20.302 -10.983 -8.029 1.00 64.00 223 LEU A N 1
ATOM 1723 C CA . LEU A 1 223 ? 21.067 -12.156 -8.457 1.00 64.00 223 LEU A CA 1
ATOM 1724 C C . LEU A 1 223 ? 22.133 -12.570 -7.430 1.00 64.00 223 LEU A C 1
ATOM 1726 O O . LEU A 1 223 ? 22.352 -13.755 -7.213 1.00 64.00 223 LEU A O 1
ATOM 1730 N N . LEU A 1 224 ? 22.772 -11.605 -6.762 1.00 59.16 224 LEU A N 1
ATOM 1731 C CA . LEU A 1 224 ? 23.849 -11.852 -5.792 1.00 59.16 224 LEU A CA 1
ATOM 1732 C C . LEU A 1 224 ? 23.368 -12.499 -4.487 1.00 59.16 224 LEU A C 1
ATOM 1734 O O . LEU A 1 224 ? 24.140 -13.204 -3.844 1.00 59.16 224 LEU A O 1
ATOM 1738 N N . ARG A 1 225 ? 22.112 -12.270 -4.085 1.00 54.31 225 ARG A N 1
ATOM 1739 C CA . ARG A 1 225 ? 21.521 -12.956 -2.923 1.00 54.31 225 ARG A CA 1
ATOM 1740 C C . ARG A 1 225 ? 21.061 -14.377 -3.234 1.00 54.31 225 ARG A C 1
ATOM 1742 O O . ARG A 1 225 ? 21.014 -15.167 -2.306 1.00 54.31 225 ARG A O 1
ATOM 1749 N N . ALA A 1 226 ? 20.829 -14.686 -4.511 1.00 49.12 226 ALA A N 1
ATOM 1750 C CA . ALA A 1 226 ? 20.425 -16.012 -4.961 1.00 49.12 226 ALA A CA 1
ATOM 1751 C C . ALA A 1 226 ? 21.590 -16.999 -5.162 1.00 49.12 226 ALA A C 1
ATOM 1753 O O . ALA A 1 226 ? 21.401 -18.134 -5.595 1.00 49.12 226 ALA A O 1
ATOM 1754 N N . ALA A 1 227 ? 22.821 -16.547 -4.909 1.00 41.06 227 ALA A N 1
ATOM 1755 C CA . ALA A 1 227 ? 24.050 -17.312 -5.099 1.00 41.06 227 ALA A CA 1
ATOM 1756 C C . ALA A 1 227 ? 24.671 -17.806 -3.774 1.00 41.06 227 ALA A C 1
ATOM 1758 O O . ALA A 1 227 ? 25.852 -18.160 -3.766 1.00 41.06 227 ALA A O 1
ATOM 1759 N N . VAL A 1 228 ? 23.910 -17.798 -2.669 1.00 39.91 228 VAL A N 1
ATOM 1760 C CA . VAL A 1 228 ? 24.352 -18.217 -1.322 1.00 39.91 228 VAL A CA 1
ATOM 1761 C C . VAL A 1 228 ? 23.578 -19.438 -0.849 1.00 39.91 228 VAL A C 1
ATOM 1763 O O . VAL A 1 228 ? 22.332 -19.380 -0.864 1.00 39.91 228 VAL A O 1
#

Sequence (228 aa):
MDPFKNAPLRYRFDDLSQARAHVVSVEDRALFFFRHKDLELVPGSALQMEWTFQGSEPARLLHGVALSNVRKCGAWIELQDARPLRELSIIRHERKHRRMATDLSADVVRGGSVSQGRLLDISAGGARVGGIGGLMRGEPVNLRLPSPDDPTFFHDLGEARVAWSDRAEMGLQFIPDLASQSGIQQLVSVVAGAWAVAFEGRHPSWCCAEHGSLEVPLPEAALLRAAV